Protein AF-0000000083111033 (afdb_homodimer)

pLDDT: mean 95.12, std 5.18, range [66.06, 98.88]

InterPro domains:
  IPR002539 MaoC-like dehydratase domain [PF01575] (17-126)
  IPR029069 HotDog domain superfamily [SSF54637] (6-131)

Sequence (284 aa):
MPLREFNSVKVGDQLPERVYPLTRQDLVNYAGVSGDLNPIHWDDEIAKVVGLDTAIAHGMLTMGIGGGYVTSWVGDPGAVTEYNVRFTAVVPVPNDGKGAELVFSGKVKSVDPESKSVTIALTATTGGKKIFGRAIASAKLAMPLREFNSVKVGDQLPERVYPLTRQDLVNYAGVSGDLNPIHWDDEIAKVVGLDTAIAHGMLTMGIGGGYVTSWVGDPGAVTEYNVRFTAVVPVPNDGKGAELVFSGKVKSVDPESKSVTIALTATTGGKKIFGRAIASAKLA

Secondary structure (DSSP, 8-state):
-PPPPGGG--TTPEEEEEEEEE-HHHHHHHHHHH----GGGT-HHHHHHTT-SS-B--HHHHHHHHHHHHHHHHT-GGGEEEEEEEE-S--B--SSSS-EEEEEEEEEEEEETTTTEEEEEEEEEETTEE-EEEEEEEEE--/-PPPPGGG--TTPEEEEEEEEE-HHHHHHHHHHH----GGGT-HHHHHHTT-SS-B--HHHHHHHHHHHHHHHHT-GGGEEEEEEEE-S--B--SSSS-EEEEEEEEEEEEETTTTEEEEEEEEEETTEE-EEEEEEEEE--

Solvent-accessible surface area (backbone atoms only — not comparable to full-atom values): 14592 Å² total; per-residue (Å²): 103,71,56,35,52,39,90,78,59,55,67,66,41,70,47,77,72,46,78,43,79,39,38,43,65,49,39,52,54,45,22,70,69,49,68,55,71,61,52,41,38,72,31,45,69,57,13,40,75,75,73,34,90,35,12,28,53,55,68,49,56,55,51,30,37,52,51,38,54,52,27,61,68,42,19,35,76,81,27,54,39,33,42,33,39,25,56,68,46,86,46,65,27,45,90,72,89,61,36,29,51,41,38,37,35,36,32,30,69,40,70,37,82,91,75,29,29,40,31,33,40,49,44,38,26,44,93,83,38,62,31,52,36,83,24,38,36,31,28,51,42,82,105,71,58,36,50,39,89,79,59,56,67,67,42,70,47,77,71,46,78,42,80,40,37,44,65,49,36,51,54,47,23,69,70,49,66,56,71,61,51,43,37,72,31,45,69,58,13,39,76,75,74,35,91,36,11,29,55,53,66,48,56,56,50,31,36,52,51,38,55,52,28,63,68,43,20,34,76,82,29,53,39,32,45,31,40,25,56,68,45,86,46,65,26,44,87,73,88,61,36,28,51,40,40,38,36,36,31,29,69,40,71,37,82,89,74,30,31,40,32,32,40,50,45,38,26,44,94,84,39,62,30,51,36,82,24,38,36,31,30,53,44,83

Structure (mmCIF, N/CA/C/O backbone):
data_AF-0000000083111033-model_v1
#
loop_
_entity.id
_entity.type
_entity.pdbx_description
1 polymer '(3R)-hydroxyacyl-ACP dehydratase subunit HadB'
#
loop_
_atom_site.group_PDB
_atom_site.id
_atom_site.type_symbol
_atom_site.label_atom_id
_atom_site.label_alt_id
_atom_site.label_comp_id
_atom_site.label_asym_id
_atom_site.label_entity_id
_atom_site.label_seq_id
_atom_site.pdbx_PDB_ins_code
_atom_site.Cartn_x
_atom_site.Cartn_y
_atom_site.Cartn_z
_atom_site.occupancy
_atom_site.B_iso_or_equiv
_atom_site.auth_seq_id
_atom_site.auth_comp_id
_atom_site.auth_asym_id
_atom_site.auth_atom_id
_atom_site.pdbx_PDB_model_num
ATOM 1 N N . MET A 1 1 ? -5.164 19.562 4.336 1 66.06 1 MET A N 1
ATOM 2 C CA . MET A 1 1 ? -5.68 19.797 5.68 1 66.06 1 MET A CA 1
ATOM 3 C C . MET A 1 1 ? -4.547 19.875 6.695 1 66.06 1 MET A C 1
ATOM 5 O O . MET A 1 1 ? -3.492 19.266 6.508 1 66.06 1 MET A O 1
ATOM 9 N N . PRO A 1 2 ? -4.836 20.641 7.645 1 80.12 2 PRO A N 1
ATOM 10 C CA . PRO A 1 2 ? -3.781 20.734 8.656 1 80.12 2 PRO A CA 1
ATOM 11 C C . PRO A 1 2 ? -3.539 19.391 9.367 1 80.12 2 PRO A C 1
ATOM 13 O O . PRO A 1 2 ? -4.453 18.578 9.477 1 80.12 2 PRO A O 1
ATOM 16 N N . LEU A 1 3 ? -2.264 19.203 9.68 1 89.19 3 LEU A N 1
ATOM 17 C CA . LEU A 1 3 ? -1.892 18.031 10.484 1 89.19 3 LEU A CA 1
ATOM 18 C C . LEU A 1 3 ? -2.703 17.984 11.773 1 89.19 3 LEU A C 1
ATOM 20 O O . LEU A 1 3 ? -2.834 18.984 12.469 1 89.19 3 LEU A O 1
ATOM 24 N N . ARG A 1 4 ? -3.27 16.844 12.0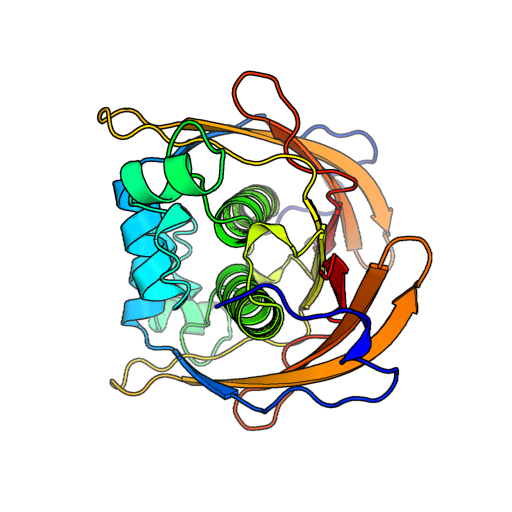7 1 94.62 4 ARG A N 1
ATOM 25 C CA . ARG A 1 4 ? -4.109 16.656 13.25 1 94.62 4 ARG A CA 1
ATOM 26 C C . ARG A 1 4 ? -3.305 16.844 14.531 1 94.62 4 ARG A C 1
ATOM 28 O O . ARG A 1 4 ? -2.172 16.375 14.633 1 94.62 4 ARG A O 1
ATOM 35 N N . GLU A 1 5 ? -3.938 17.531 15.516 1 96.5 5 GLU A N 1
ATOM 36 C CA . GLU A 1 5 ? -3.27 17.812 16.781 1 96.5 5 GLU A CA 1
ATOM 37 C C . GLU A 1 5 ? -3.262 16.578 17.688 1 96.5 5 GLU A C 1
ATOM 39 O O . GLU A 1 5 ? -4.293 15.938 17.875 1 96.5 5 GLU A O 1
ATOM 44 N N . PHE A 1 6 ? -2.086 16.328 18.203 1 97.56 6 PHE A N 1
ATOM 45 C CA . PHE A 1 6 ? -1.929 15.164 19.078 1 97.56 6 PHE A CA 1
ATOM 46 C C . PHE A 1 6 ? -2.926 15.219 20.234 1 97.56 6 PHE A C 1
ATOM 48 O O . PHE A 1 6 ? -3.578 14.219 20.531 1 97.56 6 PHE A O 1
ATOM 55 N N . ASN A 1 7 ? -3.117 16.359 20.75 1 97.56 7 ASN A N 1
ATOM 56 C CA . ASN A 1 7 ? -3.945 16.516 21.938 1 97.56 7 ASN A CA 1
ATOM 57 C C . ASN A 1 7 ? -5.426 16.344 21.609 1 97.56 7 ASN A C 1
ATOM 59 O O . ASN A 1 7 ? -6.254 16.219 22.516 1 97.56 7 ASN A O 1
ATOM 63 N N . SER A 1 8 ? -5.773 16.281 20.406 1 97.69 8 SER A N 1
ATOM 64 C CA . SER A 1 8 ? -7.168 16.141 20 1 97.69 8 SER A CA 1
ATOM 65 C C . SER A 1 8 ? -7.535 14.664 19.828 1 97.69 8 SER A C 1
ATOM 67 O O . SER A 1 8 ? -8.68 14.344 19.516 1 97.69 8 SER A O 1
ATOM 69 N N . VAL A 1 9 ? -6.613 13.75 19.984 1 98.19 9 VAL A N 1
ATOM 70 C CA . VAL A 1 9 ? -6.801 12.328 19.719 1 98.19 9 VAL A CA 1
ATOM 71 C C . VAL A 1 9 ? -6.613 11.531 21 1 98.19 9 VAL A C 1
ATOM 73 O O . VAL A 1 9 ? -5.688 11.797 21.766 1 98.19 9 VAL A O 1
ATOM 76 N N . LYS A 1 10 ? -7.426 10.562 21.25 1 98.31 10 LYS A N 1
ATOM 77 C CA . LYS A 1 10 ? -7.301 9.672 22.406 1 98.31 10 LYS A CA 1
ATOM 78 C C . LYS A 1 10 ? -7.594 8.227 22.016 1 98.31 10 LYS A C 1
ATOM 80 O O . LYS A 1 10 ? -8.305 7.973 21.031 1 98.31 10 LYS A O 1
ATOM 85 N N . VAL A 1 11 ? -7.062 7.328 22.766 1 98.69 11 VAL A N 1
ATOM 86 C CA . VAL A 1 11 ? -7.289 5.902 22.562 1 98.69 11 VAL A CA 1
ATOM 87 C C . VAL A 1 11 ? -8.789 5.613 22.531 1 98.69 11 VAL A C 1
ATOM 89 O O . VAL A 1 11 ? -9.539 6.113 23.375 1 98.69 11 VAL A O 1
ATOM 92 N N . GLY A 1 12 ? -9.219 4.898 21.531 1 98.75 12 GLY A N 1
ATOM 93 C CA . GLY A 1 12 ? -10.625 4.539 21.438 1 98.75 12 GLY A CA 1
ATOM 94 C C . GLY A 1 12 ? -11.398 5.422 20.469 1 98.75 12 GLY A C 1
ATOM 95 O O . GLY A 1 12 ? -12.516 5.082 20.062 1 98.75 12 GLY A O 1
ATOM 96 N N . ASP A 1 13 ? -10.883 6.559 20.078 1 98.69 13 ASP A N 1
ATOM 97 C CA . ASP A 1 13 ? -11.531 7.422 19.094 1 98.69 13 ASP A CA 1
ATOM 98 C C . ASP A 1 13 ? -11.805 6.66 17.797 1 98.69 13 ASP A C 1
ATOM 100 O O . ASP A 1 13 ? -10.969 5.879 17.344 1 98.69 13 ASP A O 1
ATOM 104 N N . GLN A 1 14 ? -12.992 6.953 17.234 1 98.62 14 GLN A N 1
ATOM 105 C CA . GLN A 1 14 ? -13.359 6.352 15.961 1 98.62 14 GLN A CA 1
ATOM 106 C C . GLN A 1 14 ? -13.094 7.309 14.797 1 98.62 14 GLN A C 1
ATOM 108 O O . GLN A 1 14 ? -13.344 8.508 14.906 1 98.62 14 GLN A O 1
ATOM 113 N N . LEU A 1 15 ? -12.547 6.762 13.797 1 98.25 15 LEU A N 1
ATOM 114 C CA . LEU A 1 15 ? -12.492 7.508 12.547 1 98.25 15 LEU A CA 1
ATOM 115 C C . LEU A 1 15 ? -13.805 7.383 11.781 1 98.25 15 LEU A C 1
ATOM 117 O O . LEU A 1 15 ? -14.43 6.32 11.781 1 98.25 15 LEU A O 1
ATOM 121 N N . PRO A 1 16 ? -14.18 8.422 11.086 1 97.88 16 PRO A N 1
ATOM 122 C CA . PRO A 1 16 ? -15.438 8.344 10.344 1 97.88 16 PRO A CA 1
ATOM 123 C C . PRO A 1 16 ? -15.383 7.332 9.203 1 97.88 16 PRO A C 1
ATOM 125 O O . PRO A 1 16 ? -14.367 7.227 8.508 1 97.88 16 PRO A O 1
ATOM 128 N N . GLU A 1 17 ? -16.469 6.598 9.117 1 98.31 17 GLU A N 1
ATOM 129 C CA . GLU A 1 17 ? -16.594 5.656 8.008 1 98.31 17 GLU A CA 1
ATOM 130 C C . GLU A 1 17 ? -16.609 6.383 6.668 1 98.31 17 GLU A C 1
ATOM 132 O O . GLU A 1 17 ? -17.25 7.43 6.539 1 98.31 17 GLU A O 1
ATOM 137 N N . ARG A 1 18 ? -15.969 5.84 5.688 1 97.5 18 ARG A N 1
ATOM 138 C CA . ARG A 1 18 ? -15.984 6.363 4.328 1 97.5 18 ARG A CA 1
ATOM 139 C C . ARG A 1 18 ? -16.172 5.242 3.311 1 97.5 18 ARG A C 1
ATOM 141 O O . ARG A 1 18 ? -15.672 4.137 3.494 1 97.5 18 ARG A O 1
ATOM 148 N N . VAL A 1 19 ? -16.875 5.59 2.236 1 97.75 19 VAL A N 1
ATOM 149 C CA . VAL A 1 19 ? -17.141 4.648 1.153 1 97.75 19 VAL A CA 1
ATOM 150 C C . VAL A 1 19 ? -16.406 5.094 -0.11 1 97.75 19 VAL A C 1
ATOM 152 O O . VAL A 1 19 ? -16.484 6.262 -0.499 1 97.75 19 VAL A O 1
ATOM 155 N N . TYR A 1 20 ? -15.711 4.152 -0.696 1 96.19 20 TYR A N 1
ATOM 156 C CA . TYR A 1 20 ? -14.961 4.41 -1.918 1 96.19 20 TYR A CA 1
ATOM 157 C C . TYR A 1 20 ? -15.445 3.516 -3.053 1 96.19 20 TYR A C 1
ATOM 159 O O . TYR A 1 20 ? -15.312 2.291 -2.982 1 96.19 20 TYR A O 1
ATOM 167 N N . PRO A 1 21 ? -15.961 4.141 -4.078 1 96.75 21 PRO A N 1
ATOM 168 C CA . PRO A 1 21 ? -16.281 3.324 -5.254 1 96.75 21 PRO A CA 1
ATOM 169 C C . PRO A 1 21 ? -15.023 2.84 -5.988 1 96.75 21 PRO A C 1
ATOM 171 O O . PRO A 1 21 ? -14.016 3.551 -6.031 1 96.75 21 PRO A O 1
ATOM 174 N N . LEU A 1 22 ? -15.086 1.631 -6.477 1 96.44 22 LEU A N 1
ATOM 175 C CA . LEU A 1 22 ? -14.016 1.017 -7.254 1 96.44 22 LEU A CA 1
ATOM 176 C C . LEU A 1 22 ? -14.562 0.382 -8.523 1 96.44 22 LEU A C 1
ATOM 178 O O . LEU A 1 22 ? -15.258 -0.632 -8.469 1 96.44 22 LEU A O 1
ATOM 182 N N . THR A 1 23 ? -14.18 0.961 -9.656 1 96.5 23 THR A N 1
ATOM 183 C CA . THR A 1 23 ? -14.695 0.483 -10.938 1 96.5 23 THR A CA 1
ATOM 184 C C . THR A 1 23 ? -13.625 -0.298 -11.695 1 96.5 23 THR A C 1
ATOM 186 O O . THR A 1 23 ? -12.453 -0.272 -11.32 1 96.5 23 THR A O 1
ATOM 189 N N . ARG A 1 24 ? -14.117 -0.935 -12.805 1 97.06 24 ARG A N 1
ATOM 190 C CA . ARG A 1 24 ? -13.172 -1.619 -13.68 1 97.06 24 ARG A CA 1
ATOM 191 C C . ARG A 1 24 ? -12.18 -0.636 -14.281 1 97.06 24 ARG A C 1
ATOM 193 O O . ARG A 1 24 ? -11 -0.963 -14.453 1 97.06 24 ARG A O 1
ATOM 200 N N . GLN A 1 25 ? -12.633 0.564 -14.539 1 94.81 25 GLN A N 1
ATOM 201 C CA . GLN A 1 25 ? -11.742 1.592 -15.07 1 94.81 25 GLN A CA 1
ATOM 202 C C . GLN A 1 25 ? -10.633 1.923 -14.078 1 94.81 25 GLN A C 1
ATOM 204 O O . GLN A 1 25 ? -9.484 2.139 -14.469 1 94.81 25 GLN A O 1
ATOM 209 N N . ASP A 1 26 ? -10.953 1.942 -12.812 1 93.75 26 ASP A N 1
ATOM 210 C CA . ASP A 1 26 ? -9.953 2.195 -11.781 1 93.75 26 ASP A CA 1
ATOM 211 C C . ASP A 1 26 ? -8.867 1.115 -11.797 1 93.75 26 ASP A C 1
ATOM 213 O O . ASP A 1 26 ? -7.684 1.414 -11.633 1 93.75 26 ASP A O 1
ATOM 217 N N . LEU A 1 27 ? -9.32 -0.13 -11.977 1 94.94 27 LEU A N 1
ATOM 218 C CA . LEU A 1 27 ? -8.367 -1.236 -12.008 1 94.94 27 LEU A CA 1
ATOM 219 C C . LEU A 1 27 ? -7.441 -1.124 -13.211 1 94.94 27 LEU A C 1
ATOM 221 O O . LEU A 1 27 ? -6.227 -1.316 -13.086 1 94.94 27 LEU A O 1
ATOM 225 N N . VAL A 1 28 ? -7.969 -0.751 -14.336 1 93.81 28 VAL A N 1
ATOM 226 C CA . VAL A 1 28 ? -7.18 -0.604 -15.555 1 93.81 28 VAL A CA 1
ATOM 227 C C . VAL A 1 28 ? -6.184 0.541 -15.391 1 93.81 28 VAL A C 1
ATOM 229 O O . VAL A 1 28 ? -5.008 0.406 -15.742 1 93.81 28 VAL A O 1
ATOM 232 N N . ASN A 1 29 ? -6.652 1.665 -14.805 1 92.5 29 ASN A N 1
ATOM 233 C CA . ASN A 1 29 ? -5.766 2.795 -14.562 1 92.5 29 ASN A CA 1
ATOM 234 C C . ASN A 1 29 ? -4.629 2.42 -13.609 1 92.5 29 ASN A C 1
ATOM 236 O O . ASN A 1 29 ? -3.475 2.777 -13.844 1 92.5 29 ASN A O 1
ATOM 240 N N . TYR A 1 30 ? -4.973 1.648 -12.555 1 92.25 30 TYR A N 1
ATOM 241 C CA . TYR A 1 30 ? -3.953 1.267 -11.578 1 92.25 30 TYR A CA 1
ATOM 242 C C . TYR A 1 30 ? -2.936 0.317 -12.203 1 92.25 30 TYR A C 1
ATOM 244 O O . TYR A 1 30 ? -1.742 0.393 -11.906 1 92.25 30 TYR A O 1
ATOM 252 N N . ALA A 1 31 ? -3.426 -0.562 -13.016 1 90.06 31 ALA A N 1
ATOM 253 C CA . ALA A 1 31 ? -2.52 -1.476 -13.711 1 90.06 31 ALA A CA 1
ATOM 254 C C . ALA A 1 31 ? -1.457 -0.708 -14.492 1 90.06 31 ALA A C 1
ATOM 256 O O . ALA A 1 31 ? -0.275 -1.058 -14.453 1 90.06 31 ALA A O 1
ATOM 257 N N . GLY A 1 32 ? -1.867 0.334 -15.141 1 86 32 GLY A N 1
ATOM 258 C CA . GLY A 1 32 ? -0.945 1.144 -15.922 1 86 32 GLY A CA 1
ATOM 259 C C . GLY A 1 32 ? 0.092 1.854 -15.07 1 86 32 GLY A C 1
ATOM 260 O O . GLY A 1 32 ? 1.249 1.984 -15.477 1 86 32 GLY A O 1
ATOM 261 N N . VAL A 1 33 ? -0.328 2.242 -13.852 1 86.44 33 VAL A N 1
ATOM 262 C CA . VAL A 1 33 ? 0.542 3.057 -13.016 1 86.44 33 VAL A CA 1
ATOM 263 C C . VAL A 1 33 ? 1.443 2.154 -12.172 1 86.44 33 VAL A C 1
ATOM 265 O O . VAL A 1 33 ? 2.602 2.488 -11.914 1 86.44 33 VAL A O 1
ATOM 268 N N . SER A 1 34 ? 0.976 0.994 -11.844 1 84.31 34 SER A N 1
ATOM 269 C CA . SER A 1 34 ? 1.716 0.108 -10.953 1 84.31 34 SER A CA 1
ATOM 270 C C . SER A 1 34 ? 2.596 -0.86 -11.734 1 84.31 34 SER A C 1
ATOM 272 O O . SER A 1 34 ? 3.521 -1.455 -11.18 1 84.31 34 SER A O 1
ATOM 274 N N . GLY A 1 35 ? 2.203 -1.206 -13 1 83 35 GLY A N 1
ATOM 275 C CA . GLY A 1 35 ? 2.881 -2.221 -13.789 1 83 35 GLY A CA 1
ATOM 276 C C . GLY A 1 35 ? 2.355 -3.621 -13.539 1 83 35 GLY A C 1
ATOM 277 O O . GLY A 1 35 ? 2.842 -4.586 -14.133 1 83 35 GLY A O 1
ATOM 278 N 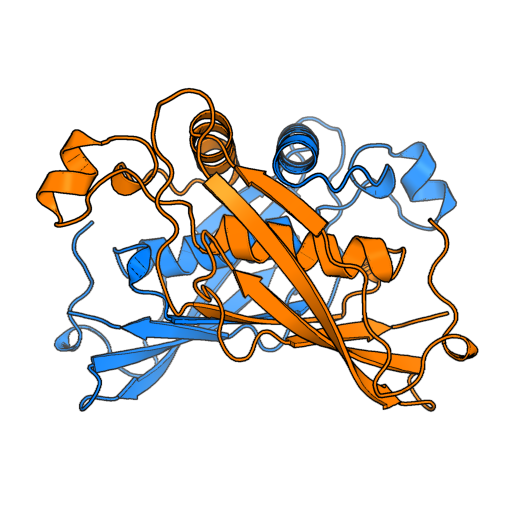N . ASP A 1 36 ? 1.424 -3.799 -12.609 1 86.62 36 ASP A N 1
ATOM 279 C CA . ASP A 1 36 ? 0.757 -5.082 -12.414 1 86.62 36 ASP A CA 1
ATOM 280 C C . ASP A 1 36 ? -0.32 -5.309 -13.477 1 86.62 36 ASP A C 1
ATOM 282 O O . ASP A 1 36 ? -1.479 -4.938 -13.273 1 86.62 36 ASP A O 1
ATOM 286 N N . LEU A 1 37 ? 0.027 -5.992 -14.531 1 88 37 LEU A N 1
ATOM 287 C CA . LEU A 1 37 ? -0.843 -6.129 -15.688 1 88 37 LEU A CA 1
ATOM 288 C C . LEU A 1 37 ? -1.5 -7.504 -15.719 1 88 37 LEU A C 1
ATOM 290 O O . LEU A 1 37 ? -1.886 -7.992 -16.781 1 88 37 LEU A O 1
ATOM 294 N N . ASN A 1 38 ? -1.596 -8.227 -14.617 1 90.44 38 ASN A N 1
ATOM 295 C CA . ASN A 1 38 ? -2.264 -9.523 -14.547 1 90.44 38 ASN A CA 1
ATOM 296 C C . ASN A 1 38 ? -3.709 -9.438 -15.031 1 90.44 38 ASN A C 1
ATOM 298 O O . ASN A 1 38 ? -4.496 -8.641 -14.516 1 90.44 38 ASN A O 1
ATOM 302 N N . PRO A 1 39 ? -4.082 -10.203 -15.992 1 93.69 39 PRO A N 1
ATOM 303 C CA . PRO A 1 39 ? -5.41 -10.078 -16.594 1 93.69 39 PRO A CA 1
ATOM 304 C C . PRO A 1 39 ? -6.535 -10.391 -15.617 1 93.69 39 PRO A C 1
ATOM 306 O O . PRO A 1 39 ? -7.695 -10.055 -15.875 1 93.69 39 PRO A O 1
ATOM 309 N N . ILE A 1 40 ? -6.273 -11.008 -14.5 1 92.56 40 ILE A N 1
ATOM 310 C CA . ILE A 1 40 ? -7.324 -11.297 -13.531 1 92.56 40 ILE A CA 1
ATOM 311 C C . ILE A 1 40 ? -7.902 -9.984 -12.992 1 92.56 40 ILE A C 1
ATOM 313 O O . ILE A 1 40 ? -8.953 -9.984 -12.352 1 92.56 40 ILE A O 1
ATOM 317 N N . HIS A 1 41 ? -7.234 -8.852 -13.203 1 95.06 41 HIS A N 1
ATOM 318 C CA . HIS A 1 41 ? -7.688 -7.562 -12.695 1 95.06 41 HIS A CA 1
ATOM 319 C C . HIS A 1 41 ? -8.539 -6.832 -13.727 1 95.06 41 HIS A C 1
ATOM 321 O O . HIS A 1 41 ? -9.109 -5.777 -13.43 1 95.06 41 HIS A O 1
ATOM 327 N N . TRP A 1 42 ? -8.781 -7.359 -14.953 1 95.06 42 TRP A N 1
ATOM 328 C CA . TRP A 1 42 ? -9.586 -6.586 -15.883 1 95.06 42 TRP A CA 1
ATOM 329 C C . TRP A 1 42 ? -10.305 -7.5 -16.875 1 95.06 42 TRP A C 1
ATOM 331 O O . TRP A 1 42 ? -11.195 -7.062 -17.594 1 95.06 42 TRP A O 1
ATOM 341 N N . ASP A 1 43 ? -9.922 -8.758 -16.969 1 96.5 43 ASP A N 1
ATOM 342 C CA . ASP A 1 43 ? -10.5 -9.703 -17.906 1 96.5 43 ASP A CA 1
ATOM 343 C C . ASP A 1 43 ? -11.328 -10.766 -17.188 1 96.5 43 ASP A C 1
ATOM 345 O O . ASP A 1 43 ? -10.781 -11.703 -16.609 1 96.5 43 ASP A O 1
ATOM 349 N N . ASP A 1 44 ? -12.641 -10.68 -17.391 1 97.5 44 ASP A N 1
ATOM 350 C CA . ASP A 1 44 ? -13.539 -11.586 -16.688 1 97.5 44 ASP A CA 1
ATOM 351 C C . ASP A 1 44 ? -13.352 -13.023 -17.156 1 97.5 44 ASP A C 1
ATOM 353 O O . ASP A 1 44 ? -13.484 -13.961 -16.359 1 97.5 44 ASP A O 1
ATOM 357 N N . GLU A 1 45 ? -13.031 -13.211 -18.359 1 97.19 45 GLU A N 1
ATOM 358 C CA . GLU A 1 45 ? -12.859 -14.562 -18.875 1 97.19 45 GLU A CA 1
ATOM 359 C C . GLU A 1 45 ? -11.633 -15.234 -18.266 1 97.19 45 GLU A C 1
ATOM 361 O O . GLU A 1 45 ? -11.688 -16.406 -17.875 1 97.19 45 GLU A O 1
ATOM 366 N N . ILE A 1 46 ? -10.633 -14.484 -18.172 1 94.69 46 ILE A N 1
ATOM 367 C CA . ILE A 1 46 ? -9.414 -15.023 -17.562 1 94.69 46 ILE A CA 1
ATOM 368 C C . ILE A 1 46 ? -9.641 -15.25 -16.078 1 94.69 46 ILE A C 1
ATOM 370 O O . ILE A 1 46 ? -9.195 -16.25 -15.516 1 94.69 46 ILE A O 1
ATOM 374 N N . ALA A 1 47 ? -10.32 -14.344 -15.391 1 94.81 47 ALA A N 1
ATOM 375 C CA . ALA A 1 47 ? -10.641 -14.516 -13.977 1 94.81 47 ALA A CA 1
ATOM 376 C C . ALA A 1 47 ? -11.406 -15.812 -13.742 1 94.81 47 ALA A C 1
ATOM 378 O O . ALA A 1 47 ? -11.086 -16.578 -12.828 1 94.81 47 ALA A O 1
ATOM 379 N N . LYS A 1 48 ? -12.297 -16.141 -14.602 1 95.69 48 LYS A N 1
ATOM 380 C CA . LYS A 1 48 ? -13.109 -17.344 -14.477 1 95.69 48 LYS A CA 1
ATOM 381 C C . LYS A 1 48 ? -12.266 -18.594 -14.633 1 95.69 48 LYS A C 1
ATOM 383 O O . LYS A 1 48 ? -12.5 -19.594 -13.961 1 95.69 48 LYS A O 1
ATOM 388 N N . VAL A 1 49 ? -11.352 -18.516 -15.5 1 93.62 49 VAL A N 1
ATOM 389 C CA . VAL A 1 49 ? -10.484 -19.656 -15.773 1 93.62 49 VAL A CA 1
ATOM 390 C C . VAL A 1 49 ? -9.742 -20.062 -14.5 1 93.62 49 VAL A C 1
ATOM 392 O O . VAL A 1 49 ? -9.492 -21.234 -14.266 1 93.62 49 VAL A O 1
ATOM 395 N N . VAL A 1 50 ? -9.492 -19.047 -13.625 1 88.88 50 VAL A N 1
ATOM 396 C CA . VAL A 1 50 ? -8.719 -19.359 -12.43 1 88.88 50 VAL A CA 1
ATOM 397 C C . VAL A 1 50 ? -9.641 -19.469 -11.219 1 88.88 50 VAL A C 1
ATOM 399 O O . VAL A 1 50 ? -9.195 -19.375 -10.078 1 88.88 50 VAL A O 1
ATOM 402 N N . GLY A 1 51 ? -10.93 -19.531 -11.461 1 92.94 51 GLY A N 1
ATOM 403 C CA . GLY A 1 51 ? -11.859 -19.891 -10.398 1 92.94 51 GLY A CA 1
ATOM 404 C C . GLY A 1 51 ? -12.5 -18.688 -9.734 1 92.94 51 GLY A C 1
ATOM 405 O O . GLY A 1 51 ? -13.117 -18.812 -8.672 1 92.94 51 GLY A O 1
ATO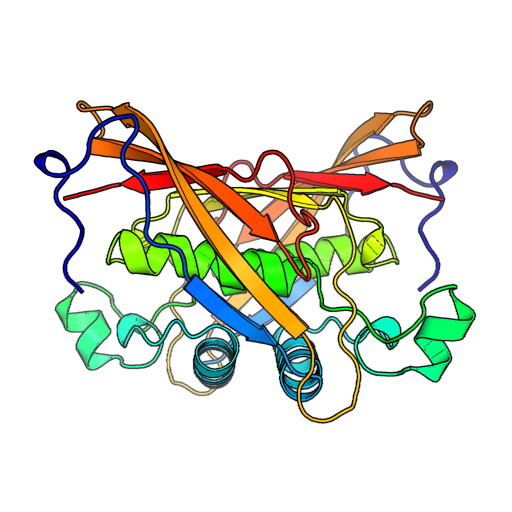M 406 N N . LEU A 1 52 ? -12.359 -17.547 -10.344 1 93.88 52 LEU A N 1
ATOM 407 C CA . LEU A 1 52 ? -13 -16.344 -9.836 1 93.88 52 LEU A CA 1
ATOM 408 C C . LEU A 1 52 ? -14.273 -16.031 -10.617 1 93.88 52 LEU A C 1
ATOM 410 O O . LEU A 1 52 ? -14.391 -16.406 -11.789 1 93.88 52 LEU A O 1
ATOM 414 N N . ASP A 1 53 ? -15.164 -15.391 -9.977 1 95.5 53 ASP A N 1
ATOM 415 C CA . ASP A 1 53 ? -16.438 -15.086 -10.625 1 95.5 53 ASP A CA 1
ATOM 416 C C . ASP A 1 53 ? -16.281 -13.914 -11.594 1 95.5 53 ASP A C 1
ATOM 418 O O . ASP A 1 53 ? -16.984 -13.852 -12.609 1 95.5 53 ASP A O 1
ATOM 422 N N . THR A 1 54 ? -15.523 -12.93 -11.266 1 97.5 54 THR A N 1
ATOM 423 C CA . THR A 1 54 ? -15.219 -11.742 -12.062 1 97.5 54 THR A CA 1
ATOM 424 C C . THR A 1 54 ? -13.82 -11.219 -11.742 1 97.5 54 THR A C 1
ATOM 426 O O . THR A 1 54 ? -13.141 -11.75 -10.859 1 97.5 54 THR A O 1
ATOM 429 N N . ALA A 1 55 ? -13.367 -10.297 -12.484 1 97.06 55 ALA A N 1
ATOM 430 C CA . ALA A 1 55 ? -12.094 -9.648 -12.188 1 97.06 55 ALA A CA 1
ATOM 431 C C . ALA A 1 55 ? -12.078 -9.094 -10.766 1 97.06 55 ALA A C 1
ATOM 433 O O . ALA A 1 55 ? -13.109 -8.656 -10.25 1 97.06 55 ALA A O 1
ATOM 434 N N . ILE A 1 56 ? -10.867 -9.109 -10.172 1 96.38 56 ILE A N 1
ATOM 435 C CA . ILE A 1 56 ? -10.75 -8.68 -8.781 1 96.38 56 ILE A CA 1
ATOM 436 C C . ILE A 1 56 ? -9.797 -7.492 -8.695 1 96.38 56 ILE A C 1
ATOM 438 O O . ILE A 1 56 ? -8.914 -7.328 -9.547 1 96.38 56 ILE A O 1
ATOM 442 N N . ALA A 1 57 ? -9.992 -6.691 -7.723 1 95.81 57 ALA A N 1
ATOM 443 C CA . ALA A 1 57 ? -9.117 -5.547 -7.48 1 95.81 57 ALA A CA 1
ATOM 444 C C . ALA A 1 57 ? -7.711 -5.996 -7.094 1 95.81 57 ALA A C 1
ATOM 446 O O . ALA A 1 57 ? -7.535 -7.066 -6.508 1 95.81 57 ALA A O 1
ATOM 447 N N . HIS A 1 58 ? -6.766 -5.121 -7.438 1 93.81 58 HIS A N 1
ATOM 448 C CA . HIS A 1 58 ? -5.422 -5.316 -6.902 1 93.81 58 HIS A CA 1
ATOM 449 C C . HIS A 1 58 ? -5.402 -5.152 -5.387 1 93.81 58 HIS A C 1
ATOM 451 O O . HIS A 1 58 ? -5.867 -4.137 -4.863 1 93.81 58 HIS A O 1
ATOM 457 N N . GLY A 1 59 ? -4.824 -6.145 -4.684 1 94.06 59 GLY A N 1
ATOM 458 C CA . GLY A 1 59 ? -4.668 -5.996 -3.246 1 94.06 59 GLY A CA 1
ATOM 459 C C . GLY A 1 59 ? -3.926 -4.73 -2.855 1 94.06 59 GLY A C 1
ATOM 460 O O . GLY A 1 59 ? -4.312 -4.043 -1.908 1 94.06 59 GLY A O 1
ATOM 461 N N . MET A 1 60 ? -2.922 -4.422 -3.607 1 93.25 60 MET A N 1
ATOM 462 C CA . MET A 1 60 ? -2.1 -3.252 -3.316 1 93.25 60 MET A CA 1
ATOM 463 C C . MET A 1 60 ? -2.877 -1.965 -3.566 1 93.25 60 MET A C 1
ATOM 465 O O . MET A 1 60 ? -2.666 -0.964 -2.877 1 93.25 60 MET A O 1
ATOM 469 N N . LEU A 1 61 ? -3.785 -1.961 -4.586 1 93 61 LEU A N 1
ATOM 470 C CA . LEU A 1 61 ? -4.652 -0.807 -4.797 1 93 61 LEU A CA 1
ATOM 471 C C . LEU A 1 61 ? -5.562 -0.583 -3.594 1 93 61 LEU A C 1
ATOM 473 O O . LEU A 1 61 ? -5.652 0.532 -3.074 1 93 61 LEU A O 1
ATOM 477 N N . THR A 1 62 ? -6.211 -1.631 -3.113 1 95.69 62 THR A N 1
ATOM 478 C CA . THR A 1 62 ? -7.094 -1.485 -1.962 1 95.69 62 THR A CA 1
ATOM 479 C C . THR A 1 62 ? -6.309 -1.056 -0.727 1 95.69 62 THR A C 1
ATOM 481 O O . THR A 1 62 ? -6.777 -0.231 0.059 1 95.69 62 THR A O 1
ATOM 484 N N . MET A 1 63 ? -5.121 -1.663 -0.577 1 95.69 63 MET A N 1
ATOM 485 C CA . MET A 1 63 ? -4.23 -1.242 0.504 1 95.69 63 MET A CA 1
ATOM 486 C C . MET A 1 63 ? -3.918 0.246 0.4 1 95.69 63 MET A C 1
ATOM 488 O O . MET A 1 63 ? -3.967 0.967 1.399 1 95.69 63 MET A O 1
ATOM 492 N N . GLY A 1 64 ? -3.605 0.677 -0.773 1 93.94 64 GLY A N 1
ATOM 493 C CA . GLY A 1 64 ? -3.311 2.084 -0.99 1 93.94 64 GLY A CA 1
ATOM 494 C C . GLY A 1 64 ? -4.477 2.996 -0.66 1 93.94 64 GLY A C 1
ATOM 495 O O . GLY A 1 64 ? -4.293 4.047 -0.039 1 93.94 64 GLY A O 1
ATOM 496 N N . ILE A 1 65 ? -5.652 2.639 -1.062 1 94.62 65 ILE A N 1
ATOM 497 C CA . ILE A 1 65 ? -6.852 3.412 -0.761 1 94.62 65 ILE A CA 1
ATOM 498 C C . ILE A 1 65 ? -7.043 3.5 0.751 1 94.62 65 ILE A C 1
ATOM 500 O O . ILE A 1 65 ? -7.336 4.57 1.285 1 94.62 65 ILE A O 1
ATOM 504 N N . GLY A 1 66 ? -6.832 2.402 1.442 1 96.62 66 GLY A N 1
ATOM 505 C CA . GLY A 1 66 ? -6.898 2.418 2.895 1 96.62 66 GLY A CA 1
ATOM 506 C C . GLY A 1 66 ? -5.879 3.346 3.529 1 96.62 66 GLY A C 1
ATOM 507 O O . GLY A 1 66 ? -6.191 4.059 4.484 1 96.62 66 GLY A O 1
ATOM 508 N N . GLY A 1 67 ? -4.648 3.268 3.035 1 95.44 67 GLY A N 1
ATOM 509 C CA . GLY A 1 67 ? -3.645 4.219 3.484 1 95.44 67 GLY A CA 1
ATOM 510 C C . GLY A 1 67 ? -4.051 5.664 3.27 1 95.44 67 GLY A C 1
ATOM 511 O O . GLY A 1 67 ? -3.801 6.516 4.125 1 95.44 67 GLY A O 1
ATOM 512 N N . GLY A 1 68 ? -4.68 5.934 2.107 1 92.56 68 GLY A N 1
ATOM 513 C CA . GLY A 1 68 ? -5.207 7.262 1.832 1 92.56 68 GLY A CA 1
ATOM 514 C C . GLY A 1 68 ? -6.273 7.695 2.818 1 92.56 68 GLY A C 1
ATOM 515 O O . GLY A 1 68 ? -6.305 8.852 3.236 1 92.56 68 GLY A O 1
ATOM 516 N N . TYR A 1 69 ? -7.102 6.797 3.18 1 94.69 69 TYR A N 1
ATOM 517 C CA . TYR A 1 69 ? -8.125 7.039 4.191 1 94.69 69 TYR A CA 1
ATOM 518 C C . TYR A 1 69 ? -7.492 7.5 5.5 1 94.69 69 TYR A C 1
ATOM 520 O O . TYR A 1 69 ? -7.926 8.492 6.086 1 94.69 69 TYR A O 1
ATOM 528 N N . VAL A 1 70 ? -6.438 6.836 5.953 1 95.69 70 VAL A N 1
ATOM 529 C CA . VAL A 1 70 ? -5.742 7.207 7.18 1 95.69 70 VAL A CA 1
ATOM 530 C C . VAL A 1 70 ? -5.074 8.57 7.008 1 95.69 70 VAL A C 1
ATOM 532 O O . VAL A 1 70 ? -5.176 9.43 7.887 1 95.69 70 VAL A O 1
ATOM 535 N N . THR A 1 71 ? -4.461 8.766 5.867 1 92.62 71 THR A N 1
ATOM 536 C CA . THR A 1 71 ? -3.756 10.008 5.574 1 92.62 71 THR A CA 1
ATOM 537 C C . THR A 1 71 ? -4.715 11.195 5.602 1 92.62 71 THR A C 1
ATOM 539 O O . THR A 1 71 ? -4.383 12.258 6.129 1 92.62 71 THR A O 1
ATOM 542 N N . SER A 1 72 ? -5.855 10.977 5.051 1 89.94 72 SER A N 1
ATOM 543 C CA . SER A 1 72 ? -6.859 12.039 5.039 1 89.94 72 SER A CA 1
ATOM 544 C C . SER A 1 72 ? -7.27 12.43 6.453 1 89.94 72 SER A C 1
ATOM 546 O O . SER A 1 72 ? -7.477 13.609 6.738 1 89.94 72 SER A O 1
ATOM 548 N N . TRP A 1 73 ? -7.363 11.508 7.277 1 94.25 73 TRP A N 1
ATOM 549 C CA . TRP A 1 73 ? -7.754 11.781 8.656 1 94.25 73 TRP A CA 1
ATOM 550 C C . TRP A 1 73 ? -6.629 12.477 9.414 1 94.25 73 TRP A C 1
ATOM 552 O O . TRP A 1 73 ? -6.875 13.391 10.203 1 94.25 73 TRP A O 1
ATOM 562 N N . VAL A 1 74 ? -5.426 12.055 9.156 1 94.38 74 VAL A N 1
ATOM 563 C CA . VAL A 1 74 ? -4.258 12.609 9.828 1 94.38 74 VAL A CA 1
ATOM 564 C C . VAL A 1 74 ? -4 14.031 9.328 1 94.38 74 VAL A C 1
ATOM 566 O O . VAL A 1 74 ? -3.572 14.898 10.094 1 94.38 74 VAL A O 1
ATOM 569 N N . GLY A 1 75 ? -4.191 14.266 8.07 1 87.06 75 GLY A N 1
ATOM 570 C CA . GLY A 1 75 ? -4.129 15.609 7.523 1 87.06 75 GLY A CA 1
ATOM 571 C C . GLY A 1 75 ? -2.844 15.891 6.766 1 87.06 75 GLY A C 1
ATOM 572 O O . GLY A 1 75 ? -2.637 17 6.27 1 87.06 75 GLY A O 1
ATOM 573 N N . ASP A 1 76 ? -1.817 14.992 6.805 1 78.62 76 ASP A N 1
ATOM 574 C CA . ASP A 1 76 ? -0.555 15.164 6.09 1 78.62 76 ASP A CA 1
ATOM 575 C C . ASP A 1 76 ? -0.059 13.828 5.531 1 78.62 76 ASP A C 1
ATOM 577 O O . ASP A 1 76 ? 0.136 12.867 6.281 1 78.62 76 ASP A O 1
ATOM 581 N N . PRO A 1 77 ? 0.187 13.781 4.27 1 69.38 77 PRO A N 1
ATOM 582 C CA . PRO A 1 77 ? 0.61 12.508 3.684 1 69.38 77 PRO A CA 1
ATOM 583 C C . PRO A 1 77 ? 1.95 12.016 4.23 1 69.38 77 PRO A C 1
ATOM 585 O O . PRO A 1 77 ? 2.205 10.812 4.266 1 69.38 77 PRO A O 1
ATOM 588 N N . GLY A 1 78 ? 2.754 12.953 4.684 1 78.12 78 GLY A N 1
ATOM 589 C CA . GLY A 1 78 ? 4.047 12.539 5.211 1 78.12 78 GLY A CA 1
ATOM 590 C C . GLY A 1 78 ? 3.986 12.117 6.668 1 78.12 78 GLY A C 1
ATOM 591 O O . GLY A 1 78 ? 4.996 11.703 7.242 1 78.12 78 GLY A O 1
ATOM 592 N N . ALA A 1 79 ? 2.789 12.148 7.141 1 90.75 79 ALA A N 1
ATOM 593 C CA . ALA A 1 79 ? 2.684 11.922 8.578 1 90.75 79 ALA A CA 1
ATOM 594 C C . ALA A 1 79 ? 2.58 10.43 8.898 1 90.75 79 ALA A C 1
ATOM 596 O O . ALA A 1 79 ? 2.871 10.008 10.016 1 90.75 79 ALA A O 1
ATOM 597 N N . VAL A 1 80 ? 2.1 9.578 7.93 1 95.5 80 VAL A N 1
ATOM 598 C CA . VAL A 1 80 ? 2.033 8.141 8.156 1 95.5 80 VAL A CA 1
ATOM 599 C C . VAL A 1 80 ? 3.436 7.539 8.094 1 95.5 80 VAL A C 1
ATOM 601 O O . VAL A 1 80 ? 4.148 7.703 7.105 1 95.5 80 VAL A O 1
ATOM 604 N N . THR A 1 81 ? 3.807 6.781 9.172 1 96.94 81 THR A N 1
ATOM 605 C CA . THR A 1 81 ? 5.188 6.332 9.297 1 96.94 81 THR A CA 1
ATOM 606 C C . THR A 1 81 ? 5.293 4.828 9.047 1 96.94 81 THR A C 1
ATOM 608 O O . THR A 1 81 ? 6.367 4.32 8.719 1 96.94 81 THR A O 1
ATOM 611 N N . GLU A 1 82 ? 4.227 4.148 9.281 1 98.06 82 GLU A N 1
ATOM 612 C CA . GLU A 1 82 ? 4.207 2.703 9.094 1 98.06 82 GLU A CA 1
ATOM 613 C C . GLU A 1 82 ? 2.805 2.209 8.75 1 98.06 82 GLU A C 1
ATOM 615 O O . GLU A 1 82 ? 1.813 2.76 9.234 1 98.06 82 GLU A O 1
ATOM 620 N N . TYR A 1 83 ? 2.709 1.179 7.934 1 98.62 83 TYR A N 1
ATOM 621 C CA . TYR A 1 83 ? 1.426 0.637 7.5 1 98.62 83 TYR A CA 1
ATOM 622 C C . TYR A 1 83 ? 1.541 -0.848 7.18 1 98.62 83 TYR A C 1
ATOM 624 O O . TYR A 1 83 ? 2.424 -1.257 6.418 1 98.62 83 TYR A O 1
ATOM 632 N N . ASN A 1 84 ? 0.72 -1.659 7.824 1 98.81 84 ASN A N 1
ATOM 633 C CA . ASN A 1 84 ? 0.681 -3.107 7.648 1 98.81 84 ASN A CA 1
ATOM 634 C C . ASN A 1 84 ? -0.726 -3.594 7.309 1 98.81 84 ASN A C 1
ATOM 636 O O . ASN A 1 84 ? -1.704 -3.135 7.902 1 98.81 84 ASN A O 1
ATOM 640 N N . VAL A 1 85 ? -0.752 -4.523 6.359 1 98.38 85 VAL A N 1
ATOM 641 C CA . VAL A 1 85 ? -2.039 -5.121 6.016 1 98.38 85 VAL A CA 1
ATOM 642 C C . VAL A 1 85 ? -1.86 -6.613 5.746 1 98.38 85 VAL A C 1
ATOM 644 O O . VAL A 1 85 ? -0.911 -7.02 5.074 1 98.38 85 VAL A O 1
ATOM 647 N N . ARG A 1 86 ? -2.752 -7.406 6.336 1 98.19 86 ARG A N 1
ATOM 648 C CA . ARG A 1 86 ? -3 -8.773 5.875 1 98.19 86 ARG A CA 1
ATOM 649 C C . ARG A 1 86 ? -4.18 -8.812 4.91 1 98.19 86 ARG A C 1
ATOM 651 O O . ARG A 1 86 ? -5.258 -8.297 5.211 1 98.19 86 ARG A O 1
ATOM 658 N N . PHE A 1 87 ? -3.939 -9.453 3.826 1 97.31 87 PHE A N 1
ATOM 659 C CA . PHE A 1 87 ? -4.996 -9.602 2.836 1 97.31 87 PHE A CA 1
ATOM 660 C C . PHE A 1 87 ? -5.809 -10.867 3.098 1 97.31 87 PHE A C 1
ATOM 662 O O . PHE A 1 87 ? -5.301 -11.977 2.949 1 97.31 87 PHE A O 1
ATOM 669 N N . THR A 1 88 ? -7.113 -10.695 3.393 1 96.44 88 THR A N 1
ATOM 670 C CA . THR A 1 88 ? -7.844 -11.859 3.881 1 96.44 88 THR A CA 1
ATOM 671 C C . THR A 1 88 ? -8.875 -12.32 2.852 1 96.44 88 THR A C 1
ATOM 673 O O . THR A 1 88 ? -9.367 -13.445 2.924 1 96.44 88 THR A O 1
ATOM 676 N N . ALA A 1 89 ? -9.266 -11.492 1.929 1 96.12 89 ALA A N 1
ATOM 677 C CA . ALA A 1 89 ? -10.234 -11.891 0.906 1 96.12 89 ALA A CA 1
ATOM 678 C C . ALA A 1 89 ? -10.078 -11.047 -0.354 1 96.12 89 ALA A C 1
ATOM 680 O O . ALA A 1 89 ? -9.602 -9.906 -0.289 1 96.12 89 ALA A O 1
ATOM 681 N N . VAL A 1 90 ? -10.477 -11.562 -1.491 1 95.25 90 VAL A N 1
ATOM 682 C CA . VAL A 1 90 ? -10.43 -10.836 -2.758 1 95.25 90 VAL A CA 1
ATOM 683 C C . VAL A 1 90 ? -11.586 -9.844 -2.826 1 95.25 90 VAL A C 1
ATOM 685 O O . VAL A 1 90 ? -12.555 -9.953 -2.07 1 95.25 90 VAL A O 1
ATOM 688 N N . VAL A 1 91 ? -11.469 -8.852 -3.695 1 97.38 91 VAL A N 1
ATOM 689 C CA . VAL A 1 91 ? -12.508 -7.863 -3.941 1 97.38 91 VAL A CA 1
ATOM 690 C C . VAL A 1 91 ? -13.008 -7.984 -5.383 1 97.38 91 VAL A C 1
ATOM 692 O O . VAL A 1 91 ? -12.398 -7.438 -6.301 1 97.38 91 VAL A O 1
ATOM 695 N N . PRO A 1 92 ? -14.117 -8.664 -5.637 1 97.88 92 PRO A N 1
ATOM 696 C CA . PRO A 1 92 ? -14.672 -8.734 -6.988 1 97.88 92 PRO A CA 1
ATOM 697 C C . PRO A 1 92 ? -15.156 -7.375 -7.496 1 97.88 92 PRO A C 1
ATOM 699 O O . PRO A 1 92 ? -15.797 -6.629 -6.758 1 97.88 92 PRO A O 1
ATOM 702 N N . VAL A 1 93 ? -14.789 -7.074 -8.695 1 98.12 93 VAL A N 1
ATOM 703 C CA . VAL A 1 93 ? -15.203 -5.82 -9.32 1 98.12 93 VAL A CA 1
ATOM 704 C C . VAL A 1 93 ? -15.875 -6.105 -10.656 1 98.12 93 VAL A C 1
ATOM 706 O O . VAL A 1 93 ? -15.219 -6.125 -11.703 1 98.12 93 VAL A O 1
ATOM 709 N N . PRO A 1 94 ? -17.156 -6.215 -10.633 1 97.19 94 PRO A N 1
ATOM 710 C CA . PRO A 1 94 ? -17.891 -6.473 -11.883 1 97.19 94 PRO A CA 1
ATOM 711 C C . PRO A 1 94 ? -17.719 -5.348 -12.898 1 97.19 94 PRO A C 1
ATOM 713 O O . PRO A 1 94 ? -17.531 -4.191 -12.523 1 97.19 94 PRO A O 1
ATOM 716 N N . ASN A 1 95 ? -17.812 -5.766 -14.18 1 96.44 95 ASN A N 1
ATOM 717 C CA . ASN A 1 95 ? -17.75 -4.793 -15.258 1 96.44 95 ASN A CA 1
ATOM 718 C C . ASN A 1 95 ? -19.141 -4.305 -15.648 1 96.44 95 ASN A C 1
ATOM 720 O O . ASN A 1 95 ? -19.562 -4.488 -16.797 1 96.44 95 ASN A O 1
ATOM 724 N N . ASP A 1 96 ? -19.844 -3.645 -14.805 1 95.88 96 ASP A N 1
ATOM 725 C CA . ASP A 1 96 ? -21.219 -3.236 -15.023 1 95.88 96 ASP A CA 1
ATOM 726 C C . ASP A 1 96 ? -21.375 -1.724 -14.883 1 95.88 96 ASP A C 1
ATOM 728 O O . ASP A 1 96 ? -22.484 -1.219 -14.742 1 95.88 96 ASP A O 1
ATOM 732 N N . GLY A 1 97 ? -20.312 -1.004 -14.82 1 92.38 97 GLY A N 1
ATOM 733 C CA . GLY A 1 97 ? -20.328 0.443 -14.68 1 92.38 97 GLY A CA 1
ATOM 734 C C . GLY A 1 97 ? -20.406 0.906 -13.234 1 92.38 97 GLY A C 1
ATOM 735 O O . GLY A 1 97 ? -20.109 2.064 -12.938 1 92.38 97 GLY A O 1
ATOM 736 N N . LYS A 1 98 ? -20.797 0.06 -12.375 1 95.5 98 LYS A N 1
ATOM 737 C CA . LYS A 1 98 ? -20.875 0.396 -10.961 1 95.5 98 LYS A CA 1
ATOM 738 C C . LYS A 1 98 ? -19.672 -0.146 -10.195 1 95.5 98 LYS A C 1
ATOM 740 O O . LYS A 1 98 ? -19.109 0.542 -9.344 1 95.5 98 LYS A O 1
ATOM 745 N N . GLY A 1 99 ? -19.297 -1.371 -10.453 1 97.94 99 GLY A N 1
ATOM 746 C CA . GLY A 1 99 ? -18.156 -1.994 -9.797 1 97.94 99 GLY A CA 1
ATOM 747 C C . GLY A 1 99 ? -18.422 -2.348 -8.344 1 97.94 99 GLY A C 1
ATOM 748 O O . GLY A 1 99 ? -19.469 -2.898 -8.016 1 97.94 99 GLY A O 1
ATOM 749 N N . ALA A 1 100 ? -17.422 -2.141 -7.484 1 97.88 100 ALA A N 1
ATOM 750 C CA . ALA A 1 100 ? -17.5 -2.469 -6.062 1 97.88 100 ALA A CA 1
ATOM 751 C C . ALA A 1 100 ? -17.453 -1.207 -5.207 1 97.88 100 ALA A C 1
ATOM 753 O O . ALA A 1 100 ? -17.219 -0.109 -5.719 1 97.88 100 ALA A O 1
ATOM 754 N N . GLU A 1 101 ? -17.766 -1.403 -3.969 1 98.12 101 GLU A N 1
ATOM 755 C CA . GLU A 1 101 ? -17.578 -0.371 -2.953 1 98.12 101 GLU A CA 1
ATOM 756 C C . GLU A 1 101 ? -16.719 -0.875 -1.808 1 98.12 101 GLU A C 1
ATOM 758 O O . GLU A 1 101 ? -16.938 -1.961 -1.274 1 98.12 101 GLU A O 1
ATOM 763 N N . LEU A 1 102 ? -15.742 -0.09 -1.488 1 98.06 102 LEU A N 1
ATOM 764 C CA . LEU A 1 102 ? -14.945 -0.339 -0.29 1 98.06 102 LEU A CA 1
ATOM 765 C C . LEU A 1 102 ? -15.406 0.551 0.86 1 98.06 102 LEU A C 1
ATOM 767 O O . LEU A 1 102 ? -15.586 1.759 0.683 1 98.06 102 LEU A O 1
ATOM 771 N N . VAL A 1 103 ? -15.594 -0.048 1.996 1 98.69 103 VAL A N 1
ATOM 772 C CA . VAL A 1 103 ? -15.945 0.701 3.197 1 98.69 103 VAL A CA 1
ATOM 773 C C . VAL A 1 103 ? -14.789 0.647 4.195 1 98.69 103 VAL A C 1
ATOM 775 O O . VAL A 1 103 ? -14.367 -0.435 4.613 1 98.69 103 VAL A O 1
ATOM 778 N N . PHE A 1 104 ? -14.312 1.82 4.551 1 98.5 104 PHE A N 1
ATOM 779 C CA . PHE A 1 104 ? -13.227 1.897 5.52 1 98.5 104 PHE A CA 1
ATOM 780 C C . PHE A 1 104 ? -13.695 2.562 6.809 1 98.5 104 PHE A C 1
ATOM 782 O O . PHE A 1 104 ? -14.477 3.514 6.77 1 98.5 104 PHE A O 1
ATOM 789 N N . SER A 1 105 ? -13.188 2.072 7.871 1 98.69 105 SER A N 1
ATOM 790 C CA . SER A 1 105 ? -13.273 2.686 9.188 1 98.69 105 SER A CA 1
ATOM 791 C C . SER A 1 105 ? -12 2.459 9.992 1 98.69 105 SER A C 1
ATOM 793 O O . SER A 1 105 ? -11.086 1.776 9.531 1 98.69 105 SER A O 1
ATOM 795 N N . GLY A 1 106 ? -11.938 3.117 11.148 1 98.56 106 GLY A N 1
ATOM 796 C CA . GLY A 1 106 ? -10.75 2.979 11.969 1 98.56 106 GLY A CA 1
ATOM 797 C C . GLY A 1 106 ? -11 3.303 13.438 1 98.56 106 GLY A C 1
ATOM 798 O O . GLY A 1 106 ? -12.039 3.857 13.781 1 98.56 106 GLY A O 1
ATOM 799 N N . LYS A 1 107 ? -10.062 2.887 14.172 1 98.81 107 LYS A N 1
ATOM 800 C CA . LYS A 1 107 ? -10.062 3.154 15.609 1 98.81 107 LYS A CA 1
ATOM 801 C C . LYS A 1 107 ? -8.648 3.402 16.125 1 98.81 107 LYS A C 1
ATOM 803 O O . LYS A 1 107 ? -7.715 2.691 15.75 1 98.81 107 LYS A O 1
ATOM 808 N N . VAL A 1 108 ? -8.547 4.395 17 1 98.88 108 VAL A N 1
ATOM 809 C CA . VAL A 1 108 ? -7.254 4.652 17.625 1 98.88 108 VAL A CA 1
ATOM 810 C C . VAL A 1 108 ? -6.945 3.559 18.641 1 98.88 108 VAL A C 1
ATOM 812 O O . VAL A 1 108 ? -7.668 3.396 19.625 1 98.88 108 VAL A O 1
ATOM 815 N N . LYS A 1 109 ? -5.871 2.885 18.391 1 98.88 109 LYS A N 1
ATOM 816 C CA . LYS A 1 109 ? -5.484 1.766 19.234 1 98.88 109 LYS A CA 1
ATOM 817 C C . LYS A 1 109 ? -4.566 2.227 20.375 1 98.88 109 LYS A C 1
ATOM 819 O O . LYS A 1 109 ? -4.641 1.711 21.484 1 98.88 109 LYS A O 1
ATOM 824 N N . SER A 1 110 ? -3.67 3.17 20.062 1 98.88 110 SER A N 1
ATOM 825 C CA . SER A 1 110 ? -2.736 3.686 21.062 1 98.88 110 SER A CA 1
ATOM 826 C C . SER A 1 110 ? -2.184 5.047 20.641 1 98.88 110 SER A C 1
ATOM 828 O O . SER A 1 110 ? -2.275 5.43 19.469 1 98.88 110 SER A O 1
ATOM 830 N N . VAL A 1 111 ? -1.69 5.727 21.625 1 98.69 111 VAL A N 1
ATOM 831 C CA . VAL A 1 111 ? -0.985 6.988 21.406 1 98.69 111 VAL A CA 1
ATOM 832 C C . VAL A 1 111 ? 0.314 6.992 22.219 1 98.69 111 VAL A C 1
ATOM 834 O O . VAL A 1 111 ? 0.422 6.309 23.234 1 98.69 111 VAL A O 1
ATOM 837 N N . ASP A 1 112 ? 1.259 7.766 21.719 1 98.56 112 ASP A N 1
ATOM 838 C CA . ASP A 1 112 ? 2.531 7.949 22.406 1 98.56 112 ASP A CA 1
ATOM 839 C C . ASP A 1 112 ? 2.871 9.43 22.547 1 98.56 112 ASP A C 1
ATOM 841 O O . ASP A 1 112 ? 3.268 10.078 21.578 1 98.56 112 ASP A O 1
ATOM 845 N N . PRO A 1 113 ? 2.793 9.977 23.719 1 97.62 113 PRO A N 1
ATOM 846 C CA . PRO A 1 113 ? 3.023 11.414 23.891 1 97.62 113 PRO A CA 1
ATOM 847 C C . PRO A 1 113 ? 4.473 11.82 23.641 1 97.62 113 PRO A C 1
ATOM 849 O O . PRO A 1 113 ? 4.738 12.945 23.219 1 97.62 113 PRO A O 1
ATOM 852 N N . GLU A 1 114 ? 5.379 10.945 23.859 1 98.06 114 GLU A N 1
ATOM 853 C CA . GLU A 1 114 ? 6.785 11.281 23.672 1 98.06 114 GLU A CA 1
ATOM 854 C C . GLU A 1 114 ? 7.105 11.523 22.203 1 98.06 114 GLU A C 1
ATOM 856 O O . GLU A 1 114 ? 7.754 12.516 21.859 1 98.06 114 GLU A O 1
ATOM 861 N N . SER A 1 115 ? 6.566 10.695 21.391 1 97.31 115 SER A N 1
ATOM 862 C CA . SER A 1 115 ? 6.836 10.828 19.953 1 97.31 115 SER A CA 1
ATOM 863 C C . SER A 1 115 ? 5.688 11.539 19.25 1 97.31 115 SER A C 1
ATOM 865 O O . SER A 1 115 ? 5.754 11.766 18.031 1 97.31 115 SER A O 1
ATOM 867 N N . LYS A 1 116 ? 4.648 11.82 19.984 1 98 116 LYS A N 1
ATOM 868 C CA . LYS A 1 116 ? 3.42 12.391 19.438 1 98 116 LYS A CA 1
ATOM 869 C C . LYS A 1 116 ? 2.887 11.539 18.281 1 98 116 LYS A C 1
ATOM 871 O O . LYS A 1 116 ? 2.559 12.062 17.219 1 98 116 LYS A O 1
ATOM 876 N N . SER A 1 117 ? 2.801 10.242 18.578 1 98.38 117 SER A N 1
ATOM 877 C CA . SER A 1 117 ? 2.363 9.32 17.531 1 98.38 117 SER A CA 1
ATOM 878 C C . SER A 1 117 ? 1.05 8.641 17.922 1 98.38 117 SER A C 1
ATOM 880 O O . SER A 1 117 ? 0.703 8.57 19.094 1 98.38 117 SER A O 1
ATOM 882 N N . VAL A 1 118 ? 0.376 8.219 16.906 1 98.69 118 VAL A N 1
ATOM 883 C CA . VAL A 1 118 ? -0.879 7.484 17.047 1 98.69 118 VAL A CA 1
ATOM 884 C C . VAL A 1 118 ? -0.813 6.188 16.234 1 98.69 118 VAL A C 1
ATOM 886 O O . VAL A 1 118 ? -0.185 6.141 15.172 1 98.69 118 VAL A O 1
ATOM 889 N N . THR A 1 119 ? -1.388 5.129 16.734 1 98.88 119 THR A N 1
ATOM 890 C CA . THR A 1 119 ? -1.598 3.877 16.016 1 98.88 119 THR A CA 1
ATOM 891 C C . THR A 1 119 ? -3.084 3.643 15.758 1 98.88 119 THR A C 1
ATOM 893 O O . THR A 1 119 ? -3.898 3.73 16.688 1 98.88 119 THR A O 1
ATOM 896 N N . ILE A 1 120 ? -3.395 3.357 14.555 1 98.81 120 ILE A N 1
ATOM 897 C CA . ILE A 1 120 ? -4.777 3.211 14.109 1 98.81 120 ILE A CA 1
ATOM 898 C C . ILE A 1 120 ? -5.004 1.794 13.586 1 98.81 120 ILE A C 1
ATOM 900 O O . ILE A 1 120 ? -4.234 1.301 12.766 1 98.81 120 ILE A O 1
ATOM 904 N N . ALA A 1 121 ? -6.004 1.147 14.086 1 98.88 121 ALA A N 1
ATOM 905 C CA . ALA A 1 121 ? -6.504 -0.088 13.484 1 98.88 121 ALA A CA 1
ATOM 906 C C . ALA A 1 121 ? -7.57 0.204 12.43 1 98.88 121 ALA A C 1
ATOM 908 O O . ALA A 1 121 ? -8.57 0.864 12.719 1 98.88 121 ALA A O 1
ATOM 909 N N . LEU A 1 122 ? -7.414 -0.346 11.258 1 98.62 122 LEU A N 1
ATOM 910 C CA . LEU A 1 122 ? -8.344 -0.121 10.156 1 98.62 122 LEU A CA 1
ATOM 911 C C . LEU A 1 122 ? -9.219 -1.347 9.922 1 98.62 122 LEU A C 1
ATOM 913 O O . LEU A 1 122 ? -8.773 -2.48 10.117 1 98.62 122 LEU A O 1
ATOM 917 N N . THR A 1 123 ? -10.383 -1.043 9.539 1 98.75 123 THR A N 1
ATOM 918 C CA . THR A 1 123 ? -11.289 -2.057 9.008 1 98.75 123 THR A CA 1
ATOM 919 C C . THR A 1 123 ? -11.68 -1.734 7.562 1 98.75 123 THR A C 1
ATOM 921 O O . THR A 1 123 ? -11.992 -0.586 7.242 1 98.75 123 THR A O 1
ATOM 924 N N . ALA A 1 124 ? -11.602 -2.729 6.719 1 98.75 124 ALA A N 1
ATOM 925 C CA . ALA A 1 124 ? -12 -2.602 5.316 1 98.75 124 ALA A CA 1
ATOM 926 C C . ALA A 1 124 ? -12.945 -3.725 4.91 1 98.75 124 ALA A C 1
ATOM 928 O O . ALA A 1 124 ? -12.648 -4.902 5.125 1 98.75 124 ALA A O 1
ATOM 929 N N . THR A 1 125 ? -14.062 -3.334 4.324 1 98.69 125 THR A N 1
ATOM 930 C CA . THR A 1 125 ? -15.023 -4.34 3.887 1 98.69 125 THR A CA 1
ATOM 931 C C . THR A 1 125 ? -15.523 -4.035 2.477 1 98.69 125 THR A C 1
ATOM 933 O O . THR A 1 125 ? -15.406 -2.904 2.004 1 98.69 125 THR A O 1
ATOM 936 N N . THR A 1 126 ? -15.992 -5.016 1.799 1 98.31 126 THR A N 1
ATOM 937 C CA . THR A 1 126 ? -16.828 -4.934 0.604 1 98.31 126 THR A CA 1
ATOM 938 C C . THR A 1 126 ? -18.016 -5.875 0.713 1 98.31 126 THR A C 1
ATOM 940 O O . THR A 1 126 ? -17.859 -7.039 1.084 1 98.31 126 THR A O 1
ATOM 943 N N . GLY A 1 127 ? -19.25 -5.363 0.522 1 96.12 127 GLY A N 1
ATOM 944 C CA . GLY A 1 127 ? -20.422 -6.184 0.718 1 96.12 127 GLY A CA 1
ATOM 945 C C . GLY A 1 127 ? -20.531 -6.766 2.115 1 96.12 127 GLY A C 1
ATOM 946 O O . GLY A 1 127 ? -20.969 -7.902 2.291 1 96.12 127 GLY A O 1
ATOM 947 N N . GLY A 1 128 ? -19.953 -6.062 3.012 1 96.62 128 GLY A N 1
ATOM 948 C CA . GLY A 1 128 ? -20.031 -6.488 4.398 1 96.62 128 GLY A CA 1
ATOM 949 C C . GLY A 1 128 ? -18.953 -7.477 4.789 1 96.62 128 GLY A C 1
ATOM 950 O O . GLY A 1 128 ? -18.844 -7.859 5.957 1 96.62 128 GLY A O 1
ATOM 951 N N . LYS A 1 129 ? -18.172 -7.906 3.859 1 97.5 129 LYS A N 1
ATOM 952 C CA . LYS A 1 129 ? -17.125 -8.891 4.121 1 97.5 129 LYS A CA 1
ATOM 953 C C . LYS A 1 129 ? -15.773 -8.219 4.297 1 97.5 129 LYS A C 1
ATOM 955 O O . LYS A 1 129 ? -15.391 -7.352 3.504 1 97.5 129 LYS A O 1
ATOM 960 N N . LYS A 1 130 ? -15.047 -8.672 5.324 1 98.5 130 LYS A N 1
ATOM 961 C CA . LYS A 1 130 ? -13.734 -8.109 5.602 1 98.5 130 LYS A CA 1
ATOM 962 C C . LYS A 1 130 ? -12.727 -8.516 4.531 1 98.5 130 LYS A C 1
ATOM 964 O O . LYS A 1 130 ? -12.68 -9.68 4.117 1 98.5 130 LYS A O 1
ATOM 969 N N . ILE A 1 131 ? -11.906 -7.562 4.152 1 98.19 131 ILE A N 1
ATOM 970 C CA . ILE A 1 131 ? -10.922 -7.875 3.121 1 98.19 131 ILE A CA 1
ATOM 971 C C . ILE A 1 131 ? -9.516 -7.715 3.688 1 98.19 131 ILE A C 1
ATOM 973 O O . ILE A 1 131 ? -8.539 -8.125 3.062 1 98.19 131 ILE A O 1
ATOM 977 N N . PHE A 1 132 ? -9.375 -7.039 4.844 1 98.38 132 PHE A N 1
ATOM 978 C CA . PHE A 1 132 ? -8.102 -6.91 5.547 1 98.38 132 PHE A CA 1
ATOM 979 C C . PHE A 1 132 ? -8.156 -7.633 6.887 1 98.38 132 PHE A C 1
ATOM 981 O O . PHE A 1 132 ? -9.203 -7.68 7.539 1 98.38 132 PHE A O 1
ATOM 988 N N . GLY A 1 133 ? -7.066 -8.164 7.25 1 97.75 133 GLY A N 1
ATOM 989 C CA . GLY A 1 133 ? -6.766 -8.555 8.617 1 97.75 133 GLY A CA 1
ATOM 990 C C . GLY A 1 133 ? -5.617 -7.77 9.219 1 97.75 133 GLY A C 1
ATOM 991 O O . GLY A 1 133 ? -4.703 -7.348 8.508 1 97.75 133 GLY A O 1
ATOM 992 N N . ARG A 1 134 ? -5.691 -7.527 10.516 1 96.25 134 ARG A N 1
ATOM 993 C CA . ARG A 1 134 ? -4.629 -6.863 11.258 1 96.25 134 ARG A CA 1
ATOM 994 C C . ARG A 1 134 ? -4.109 -5.645 10.508 1 96.25 134 ARG A C 1
ATOM 996 O O . ARG A 1 134 ? -2.898 -5.484 10.328 1 96.25 134 ARG A O 1
ATOM 1003 N N . ALA A 1 135 ? -4.992 -4.84 9.953 1 98.75 135 ALA A N 1
ATOM 1004 C CA . ALA A 1 135 ? -4.605 -3.613 9.266 1 98.75 135 ALA A CA 1
ATOM 1005 C C . ALA A 1 135 ? -4.289 -2.5 10.258 1 98.75 135 ALA A C 1
ATOM 1007 O O . ALA A 1 135 ? -5.176 -2.025 10.977 1 98.75 135 ALA A O 1
ATOM 1008 N N . ILE A 1 136 ? -2.979 -2.051 10.305 1 98.88 136 ILE A N 1
ATOM 1009 C CA . ILE A 1 136 ? -2.516 -1.112 11.32 1 98.88 136 ILE A CA 1
ATOM 1010 C C . ILE A 1 136 ? -1.641 -0.041 10.672 1 98.88 136 ILE A C 1
ATOM 1012 O O . ILE A 1 136 ? -0.758 -0.354 9.867 1 98.88 136 ILE A O 1
ATOM 1016 N N . ALA A 1 137 ? -1.913 1.181 11.039 1 98.5 137 ALA A N 1
ATOM 1017 C CA . ALA A 1 137 ? -1.095 2.301 10.586 1 98.5 137 ALA A CA 1
ATOM 1018 C C . ALA A 1 137 ? -0.619 3.146 11.758 1 98.5 137 ALA A C 1
ATOM 1020 O O . ALA A 1 137 ? -1.351 3.332 12.734 1 98.5 137 ALA A O 1
ATOM 1021 N N . SER A 1 138 ? 0.576 3.648 11.688 1 98.5 138 SER A N 1
ATOM 1022 C CA . SER A 1 138 ? 1.104 4.621 12.641 1 98.5 138 SER A CA 1
ATOM 1023 C C . SER A 1 138 ? 1.372 5.961 11.961 1 98.5 138 SER A C 1
ATOM 1025 O O . SER A 1 138 ? 1.763 6.008 10.797 1 98.5 138 SER A O 1
ATOM 1027 N N . ALA A 1 139 ? 1.2 7.012 12.711 1 98 139 ALA A N 1
ATOM 1028 C CA . ALA A 1 139 ? 1.417 8.352 12.164 1 98 139 ALA A CA 1
ATOM 1029 C C . ALA A 1 139 ? 1.9 9.312 13.242 1 98 139 ALA A C 1
ATOM 1031 O O . ALA A 1 139 ? 1.58 9.141 14.422 1 98 139 ALA A O 1
ATOM 1032 N N . LYS A 1 140 ? 2.662 10.266 12.828 1 96.94 140 LYS A N 1
ATOM 1033 C CA . LYS A 1 140 ? 3.023 11.391 13.688 1 96.94 140 LYS A CA 1
ATOM 1034 C C . LYS A 1 140 ? 1.985 12.508 13.602 1 96.94 140 LYS A C 1
ATOM 1036 O O . LYS A 1 140 ? 1.495 12.82 12.516 1 96.94 140 LYS A O 1
ATOM 1041 N N . LEU A 1 141 ? 1.683 13.055 14.703 1 96.88 141 LEU A N 1
ATOM 1042 C CA . LEU A 1 141 ? 0.717 14.148 14.75 1 96.88 141 LEU A CA 1
ATOM 1043 C C . LEU A 1 141 ? 1.397 15.461 15.133 1 96.88 141 LEU A C 1
ATOM 1045 O O . LEU A 1 141 ? 2.607 15.492 15.367 1 96.88 141 LEU A O 1
ATOM 1049 N N . ALA A 1 142 ? 0.621 16.578 15.07 1 94.19 142 ALA A N 1
ATOM 1050 C CA . ALA A 1 142 ? 1.131 17.906 15.398 1 94.19 142 ALA A CA 1
ATOM 1051 C C . ALA A 1 142 ? 1.307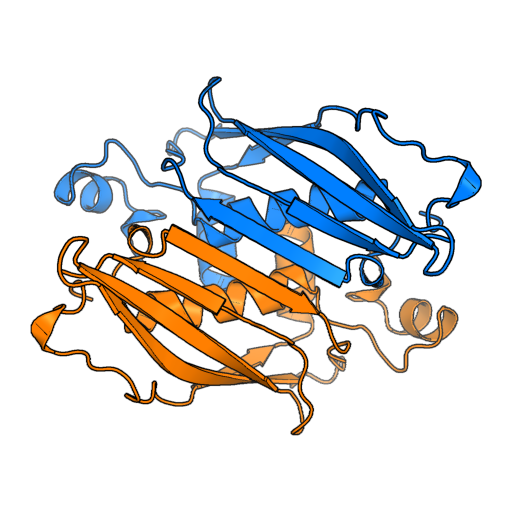 18.078 16.906 1 94.19 142 ALA A C 1
ATOM 1053 O O . ALA A 1 142 ? 0.577 17.469 17.688 1 94.19 142 ALA A O 1
ATOM 1054 N N . MET B 1 1 ? 2.309 -15.094 -14.805 1 66.12 1 MET B N 1
ATOM 1055 C CA . MET B 1 1 ? 3.35 -16.094 -14.57 1 66.12 1 MET B CA 1
ATOM 1056 C C . MET B 1 1 ? 2.875 -17.156 -13.578 1 66.12 1 MET B C 1
ATOM 1058 O O . MET B 1 1 ? 2.043 -16.875 -12.711 1 66.12 1 MET B O 1
ATOM 1062 N N . PRO B 1 2 ? 3.408 -18.266 -13.812 1 80.31 2 PRO B N 1
ATOM 1063 C CA . PRO B 1 2 ? 3 -19.297 -12.852 1 80.31 2 PRO B CA 1
ATOM 1064 C C . PRO B 1 2 ? 3.463 -19 -11.43 1 80.31 2 PRO B C 1
ATOM 1066 O O . PRO B 1 2 ? 4.477 -18.328 -11.234 1 80.31 2 PRO B O 1
ATOM 1069 N N . LEU B 1 3 ? 2.588 -19.406 -10.5 1 89.25 3 LEU B N 1
ATOM 1070 C CA . LEU B 1 3 ? 2.945 -19.297 -9.094 1 89.25 3 LEU B CA 1
ATOM 1071 C C . LEU B 1 3 ? 4.273 -20 -8.82 1 89.25 3 LEU B C 1
ATOM 1073 O O . LEU B 1 3 ? 4.492 -21.125 -9.258 1 89.25 3 LEU B O 1
ATOM 1077 N N . ARG B 1 4 ? 5.18 -19.328 -8.133 1 94.69 4 ARG B N 1
ATOM 1078 C CA . ARG B 1 4 ? 6.508 -19.844 -7.836 1 94.69 4 ARG B CA 1
ATOM 1079 C C . ARG B 1 4 ? 6.426 -21.078 -6.941 1 94.69 4 ARG B C 1
ATOM 1081 O O . ARG B 1 4 ? 5.645 -21.109 -5.988 1 94.69 4 ARG B O 1
ATOM 1088 N N . GLU B 1 5 ? 7.277 -22.078 -7.25 1 96.56 5 GLU B N 1
ATOM 1089 C CA . GLU B 1 5 ? 7.277 -23.328 -6.496 1 96.56 5 GLU B CA 1
ATOM 1090 C C . GLU B 1 5 ? 8.016 -23.172 -5.168 1 96.56 5 GLU B C 1
ATOM 1092 O O . GLU B 1 5 ? 9.125 -22.641 -5.129 1 96.56 5 GLU B O 1
ATOM 1097 N N . PHE B 1 6 ? 7.355 -23.656 -4.152 1 97.56 6 PHE B N 1
ATOM 1098 C CA . PHE B 1 6 ? 7.934 -23.562 -2.816 1 97.56 6 PHE B CA 1
ATOM 1099 C C . PHE B 1 6 ? 9.328 -24.188 -2.783 1 97.56 6 PHE B C 1
ATOM 1101 O O . PHE B 1 6 ? 10.258 -23.594 -2.242 1 97.56 6 PHE B O 1
ATOM 1108 N N . ASN B 1 7 ? 9.477 -25.266 -3.441 1 97.56 7 ASN B N 1
ATOM 1109 C CA . ASN B 1 7 ? 10.719 -26.031 -3.379 1 97.56 7 ASN B CA 1
ATOM 1110 C C . ASN B 1 7 ? 11.836 -25.328 -4.152 1 97.56 7 ASN B C 1
ATOM 1112 O O . ASN B 1 7 ? 13.008 -25.703 -4.031 1 97.56 7 ASN B O 1
ATOM 1116 N N . SER B 1 8 ? 11.523 -24.344 -4.875 1 97.69 8 SER B N 1
ATOM 1117 C CA . SER B 1 8 ? 12.531 -23.625 -5.656 1 97.69 8 SER B CA 1
ATOM 1118 C C . SER B 1 8 ? 13.102 -22.453 -4.875 1 97.69 8 SER B C 1
ATOM 1120 O O . SER B 1 8 ? 13.977 -21.734 -5.363 1 97.69 8 SER B O 1
ATOM 1122 N N . VAL B 1 9 ? 12.625 -22.172 -3.688 1 98.25 9 VAL B N 1
ATOM 1123 C CA . VAL B 1 9 ? 12.984 -21 -2.893 1 98.25 9 VAL B CA 1
ATOM 1124 C C . VAL B 1 9 ? 13.656 -21.453 -1.596 1 98.25 9 VAL B C 1
ATOM 1126 O O . VAL B 1 9 ? 13.203 -22.391 -0.946 1 98.25 9 VAL B O 1
ATOM 1129 N N . LYS B 1 10 ? 14.695 -20.797 -1.176 1 98.31 10 LYS B N 1
ATOM 1130 C CA . LYS B 1 10 ? 15.367 -21.062 0.091 1 98.31 10 LYS B CA 1
ATOM 1131 C C . LYS B 1 10 ? 15.766 -19.75 0.786 1 98.31 10 LYS B C 1
ATOM 1133 O O . LYS B 1 10 ? 15.938 -18.719 0.133 1 98.31 10 LYS B O 1
ATOM 1138 N N . VAL B 1 11 ? 15.914 -19.844 2.066 1 98.69 11 VAL B N 1
ATOM 1139 C CA . VAL B 1 11 ? 16.344 -18.688 2.869 1 98.69 11 VAL B CA 1
ATOM 1140 C C . VAL B 1 11 ? 17.641 -18.125 2.312 1 98.69 11 VAL B C 1
ATOM 1142 O O . VAL B 1 11 ? 18.562 -18.875 1.994 1 98.69 11 VAL B O 1
ATOM 1145 N N . GLY B 1 12 ? 17.688 -16.844 2.131 1 98.75 12 GLY B N 1
ATOM 1146 C CA . GLY B 1 12 ? 18.891 -16.188 1.642 1 98.75 12 GLY B CA 1
ATOM 1147 C C . GLY B 1 12 ? 18.859 -15.898 0.154 1 98.75 12 GLY B C 1
ATOM 1148 O O . GLY B 1 12 ? 19.656 -15.125 -0.354 1 98.75 12 GLY B O 1
ATOM 1149 N N . ASP B 1 13 ? 17.953 -16.484 -0.6 1 98.75 13 ASP B N 1
ATOM 1150 C CA . ASP B 1 13 ? 17.797 -16.203 -2.021 1 98.75 13 ASP B CA 1
ATOM 1151 C C . ASP B 1 13 ? 17.562 -14.711 -2.25 1 98.75 13 ASP B C 1
ATOM 1153 O O . ASP B 1 13 ? 16.828 -14.07 -1.501 1 98.75 13 ASP B O 1
ATOM 1157 N N . GLN B 1 14 ? 18.203 -14.219 -3.328 1 98.62 14 GLN B N 1
ATOM 1158 C CA . GLN B 1 14 ? 18.031 -12.82 -3.703 1 98.62 14 GLN B CA 1
ATOM 1159 C C . GLN B 1 14 ? 17 -12.68 -4.824 1 98.62 14 GLN B C 1
ATOM 1161 O O . GLN B 1 14 ? 16.969 -13.484 -5.754 1 98.62 14 GLN B O 1
ATOM 1166 N N . LEU B 1 15 ? 16.172 -11.742 -4.648 1 98.25 15 LEU B N 1
ATOM 1167 C CA . LEU B 1 15 ? 15.328 -11.344 -5.77 1 98.25 15 LEU B CA 1
ATOM 1168 C C . LEU B 1 15 ? 16.078 -10.398 -6.703 1 98.25 15 LEU B C 1
ATOM 1170 O O . LEU B 1 15 ? 16.859 -9.562 -6.25 1 98.25 15 LEU B O 1
ATOM 1174 N N . PRO B 1 16 ? 15.797 -10.5 -7.973 1 97.94 16 PRO B N 1
ATOM 1175 C CA . PRO B 1 16 ? 16.5 -9.617 -8.906 1 97.94 16 PRO B CA 1
ATOM 1176 C C . PRO B 1 16 ? 16.125 -8.148 -8.719 1 97.94 16 PRO B C 1
ATOM 1178 O O . PRO B 1 16 ? 14.961 -7.824 -8.492 1 97.94 16 PRO B O 1
ATOM 1181 N N . GLU B 1 17 ? 17.156 -7.348 -8.766 1 98.31 17 GLU B N 1
ATOM 1182 C CA . GLU B 1 17 ? 16.938 -5.906 -8.695 1 98.31 17 GLU B CA 1
ATOM 1183 C C . GLU B 1 17 ? 16.125 -5.414 -9.891 1 98.31 17 GLU B C 1
ATOM 1185 O O . GLU B 1 17 ? 16.328 -5.859 -11.016 1 98.31 17 GLU B O 1
ATOM 1190 N N . ARG B 1 18 ? 15.227 -4.496 -9.656 1 97.5 18 ARG B N 1
ATOM 1191 C CA . ARG B 1 18 ? 14.438 -3.863 -10.711 1 97.5 18 ARG B CA 1
ATOM 1192 C C . ARG B 1 18 ? 14.367 -2.355 -10.508 1 97.5 18 ARG B C 1
ATOM 1194 O O . ARG B 1 18 ? 14.281 -1.881 -9.367 1 97.5 18 ARG B O 1
ATOM 1201 N N . VAL B 1 19 ? 14.336 -1.655 -11.633 1 97.69 19 VAL B N 1
ATOM 1202 C CA . VAL B 1 19 ? 14.234 -0.199 -11.617 1 97.69 19 VAL B CA 1
ATOM 1203 C C . VAL B 1 19 ? 12.891 0.236 -12.195 1 97.69 19 VAL B C 1
ATOM 1205 O O . VAL B 1 19 ? 12.484 -0.235 -13.258 1 97.69 19 VAL B O 1
ATOM 1208 N N . TYR B 1 20 ? 12.25 1.113 -11.469 1 96.19 20 TYR B N 1
ATOM 1209 C CA . TYR B 1 20 ? 10.953 1.641 -11.883 1 96.19 20 TYR B CA 1
ATOM 1210 C C . TYR B 1 20 ? 11.008 3.156 -12.039 1 96.19 20 TYR B C 1
ATOM 1212 O O . TYR B 1 20 ? 11.227 3.879 -11.062 1 96.19 20 TYR B O 1
ATOM 1220 N N . PRO B 1 21 ? 10.781 3.607 -13.25 1 96.75 21 PRO B N 1
ATOM 1221 C CA . PRO B 1 21 ? 10.648 5.059 -13.398 1 96.75 21 PRO B CA 1
ATOM 1222 C C . PRO B 1 21 ? 9.359 5.602 -12.789 1 96.75 21 PRO B C 1
ATOM 1224 O O . PRO B 1 21 ? 8.328 4.926 -12.82 1 96.75 21 PRO B O 1
ATOM 1227 N N . LEU B 1 22 ? 9.453 6.758 -12.195 1 96.44 22 LEU B N 1
ATOM 1228 C CA . LEU B 1 22 ? 8.312 7.457 -11.602 1 96.44 22 LEU B CA 1
ATOM 1229 C C . LEU B 1 22 ? 8.281 8.914 -12.047 1 96.44 22 LEU B C 1
ATOM 1231 O O . LEU B 1 22 ? 9.133 9.711 -11.641 1 96.44 22 LEU B O 1
ATOM 1235 N N . THR B 1 23 ? 7.273 9.258 -12.828 1 96.44 23 THR B N 1
ATOM 1236 C CA . THR B 1 23 ? 7.176 10.602 -13.375 1 96.44 23 THR B CA 1
ATOM 1237 C C . THR B 1 23 ? 6.094 11.398 -12.656 1 96.44 23 THR B C 1
ATOM 1239 O O . THR B 1 23 ? 5.293 10.836 -11.906 1 96.44 23 THR B O 1
ATOM 1242 N N . ARG B 1 24 ? 6.094 12.727 -13 1 97 24 ARG B N 1
ATOM 1243 C CA . ARG B 1 24 ? 5.027 13.578 -12.477 1 97 24 ARG B CA 1
ATOM 1244 C C . ARG B 1 24 ? 3.664 13.117 -12.977 1 97 24 ARG B C 1
ATOM 1246 O O . ARG B 1 24 ? 2.674 13.18 -12.242 1 97 24 ARG B O 1
ATOM 1253 N N . GLN B 1 25 ? 3.637 12.633 -14.18 1 94.81 25 GLN B N 1
ATOM 1254 C CA . GLN B 1 25 ? 2.387 12.125 -14.734 1 94.81 25 GLN B CA 1
ATOM 1255 C C . GLN B 1 25 ? 1.874 10.93 -13.93 1 94.81 25 GLN B C 1
ATOM 1257 O O . GLN B 1 25 ? 0.669 10.797 -13.711 1 94.81 25 GLN B O 1
ATOM 1262 N N . ASP B 1 26 ? 2.777 10.086 -13.484 1 93.75 26 A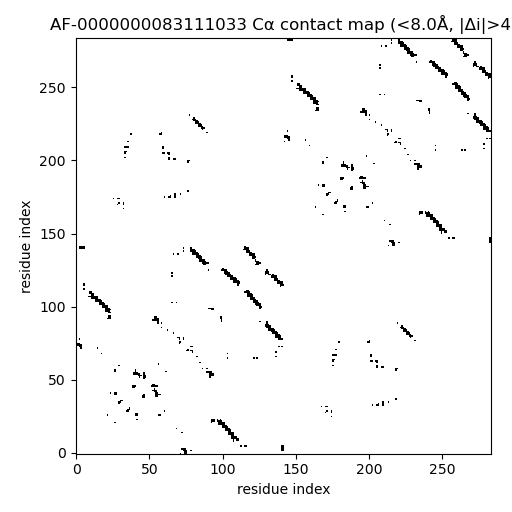SP B N 1
ATOM 1263 C CA . ASP B 1 26 ? 2.387 8.953 -12.664 1 93.75 26 ASP B CA 1
ATOM 1264 C C . ASP B 1 26 ? 1.738 9.414 -11.359 1 93.75 26 ASP B C 1
ATOM 1266 O O . ASP B 1 26 ? 0.757 8.82 -10.906 1 93.75 26 ASP B O 1
ATOM 1270 N N . LEU B 1 27 ? 2.318 10.469 -10.773 1 95 27 LEU B N 1
ATOM 1271 C CA . LEU B 1 27 ? 1.775 10.992 -9.523 1 95 27 LEU B CA 1
ATOM 1272 C C . LEU B 1 27 ? 0.375 11.555 -9.734 1 95 27 LEU B C 1
ATOM 1274 O O . LEU B 1 27 ? -0.527 11.305 -8.938 1 95 27 LEU B O 1
ATOM 1278 N N . VAL B 1 28 ? 0.176 12.242 -10.828 1 93.81 28 VAL B N 1
ATOM 1279 C CA . VAL B 1 28 ? -1.125 12.82 -11.133 1 93.81 28 VAL B CA 1
ATOM 1280 C C . VAL B 1 28 ? -2.146 11.711 -11.375 1 93.81 28 VAL B C 1
ATOM 1282 O O . VAL B 1 28 ? -3.268 11.773 -10.867 1 93.81 28 VAL B O 1
ATOM 1285 N N . ASN B 1 29 ? -1.747 10.672 -12.133 1 92.44 29 ASN B N 1
ATOM 1286 C CA . ASN B 1 29 ? -2.635 9.539 -12.375 1 92.44 29 ASN B CA 1
ATOM 1287 C C . ASN B 1 29 ? -3.018 8.836 -11.078 1 92.44 29 ASN B C 1
ATOM 1289 O O . ASN B 1 29 ? -4.184 8.492 -10.875 1 92.44 29 ASN B O 1
ATOM 1293 N N . TYR B 1 30 ? -2.018 8.664 -10.172 1 92.25 30 TYR B N 1
ATOM 1294 C CA . TYR B 1 30 ? -2.293 7.977 -8.914 1 92.25 30 TYR B CA 1
ATOM 1295 C C . TYR B 1 30 ? -3.227 8.805 -8.031 1 92.25 30 TYR B C 1
ATOM 1297 O O . TYR B 1 30 ? -4.09 8.25 -7.344 1 92.25 30 TYR B O 1
ATOM 1305 N N . ALA B 1 31 ? -3.018 10.086 -8.047 1 90.06 31 ALA B N 1
ATOM 1306 C CA . ALA B 1 31 ? -3.902 10.961 -7.285 1 90.06 31 ALA B CA 1
ATOM 1307 C C . ALA B 1 31 ? -5.359 10.758 -7.691 1 90.06 31 ALA B C 1
ATOM 1309 O O . ALA B 1 31 ? -6.242 10.672 -6.832 1 90.06 31 ALA B O 1
ATOM 1310 N N . GLY B 1 32 ? -5.594 10.633 -8.961 1 86.25 32 GLY B N 1
ATOM 1311 C CA . GLY B 1 32 ? -6.945 10.438 -9.461 1 86.25 32 GLY B CA 1
ATOM 1312 C C . GLY B 1 32 ? -7.555 9.117 -9.039 1 86.25 32 GLY B C 1
ATOM 1313 O O . GLY B 1 32 ? -8.75 9.039 -8.758 1 86.25 32 GLY B O 1
ATOM 1314 N N . VAL B 1 33 ? -6.688 8.094 -8.938 1 86.56 33 VAL B N 1
ATOM 1315 C CA . VAL B 1 33 ? -7.191 6.75 -8.672 1 86.56 33 VAL B CA 1
ATOM 1316 C C . VAL B 1 33 ? -7.309 6.523 -7.168 1 86.56 33 VAL B C 1
ATOM 1318 O O . VAL B 1 33 ? -8.227 5.84 -6.707 1 86.56 33 VAL B O 1
ATOM 1321 N N . SER B 1 34 ? -6.477 7.168 -6.41 1 84.38 34 SER B N 1
ATOM 1322 C CA . SER B 1 34 ? -6.438 6.934 -4.969 1 84.38 34 SER B CA 1
ATOM 1323 C C . SER B 1 34 ? -7.336 7.914 -4.223 1 84.38 34 SER B C 1
ATOM 1325 O O . SER B 1 34 ? -7.691 7.684 -3.064 1 84.38 34 SER B O 1
ATOM 1327 N N . GLY B 1 35 ? -7.562 9.133 -4.785 1 83.19 35 GLY B N 1
ATOM 1328 C CA . GLY B 1 35 ? -8.281 10.203 -4.109 1 83.19 35 GLY B CA 1
ATOM 1329 C C . GLY B 1 35 ? -7.391 11.07 -3.242 1 83.19 35 GLY B C 1
ATOM 1330 O O . GLY B 1 35 ? -7.863 12.008 -2.598 1 83.19 35 GLY B O 1
ATOM 1331 N N . ASP B 1 36 ? -6.109 10.742 -3.121 1 86.69 36 ASP B N 1
ATOM 1332 C CA . ASP B 1 36 ? -5.152 11.609 -2.438 1 86.69 36 ASP B CA 1
ATOM 1333 C C . ASP B 1 36 ? -4.727 12.766 -3.332 1 86.69 36 ASP B C 1
ATOM 1335 O O . ASP B 1 36 ? -3.746 12.664 -4.07 1 86.69 36 ASP B O 1
ATOM 1339 N N . LEU B 1 37 ? -5.371 13.883 -3.178 1 88.06 37 LEU B N 1
ATOM 1340 C CA . LEU B 1 37 ? -5.191 15.008 -4.086 1 88.06 37 LEU B CA 1
ATOM 1341 C C . LEU B 1 37 ? -4.324 16.094 -3.441 1 88.06 37 LEU B C 1
ATOM 1343 O O . LEU B 1 37 ? -4.406 17.266 -3.818 1 88.06 37 LEU B O 1
ATOM 1347 N N . ASN B 1 38 ? -3.525 15.797 -2.426 1 90.5 38 ASN B N 1
ATOM 1348 C CA . ASN B 1 38 ? -2.627 16.766 -1.796 1 90.5 38 ASN B CA 1
ATOM 1349 C C . ASN B 1 38 ? -1.687 17.406 -2.812 1 90.5 38 ASN B C 1
ATOM 1351 O O . ASN B 1 38 ? -0.959 16.703 -3.518 1 90.5 38 ASN B O 1
ATOM 1355 N N . PRO B 1 39 ? -1.668 18.688 -2.916 1 93.75 39 PRO B N 1
ATOM 1356 C CA . PRO B 1 39 ? -0.893 19.359 -3.961 1 93.75 39 PRO B CA 1
ATOM 1357 C C . PRO B 1 39 ? 0.611 19.141 -3.816 1 93.75 39 PRO B C 1
ATOM 1359 O O . PRO B 1 39 ? 1.369 19.391 -4.758 1 93.75 39 PRO B O 1
ATOM 1362 N N . ILE B 1 40 ? 1.096 18.672 -2.699 1 92.62 40 ILE B N 1
ATOM 1363 C CA . ILE B 1 40 ? 2.523 18.422 -2.543 1 92.62 40 ILE B CA 1
ATOM 1364 C C . ILE B 1 40 ? 2.961 17.312 -3.504 1 92.62 40 ILE B C 1
ATOM 1366 O O . ILE B 1 40 ? 4.156 17.109 -3.711 1 92.62 40 ILE B O 1
ATOM 1370 N N . HIS B 1 41 ? 2.033 16.562 -4.094 1 95.12 41 HIS B N 1
ATOM 1371 C CA . HIS B 1 41 ? 2.357 15.469 -4.996 1 95.12 41 HIS B CA 1
ATOM 1372 C C . HIS B 1 41 ? 2.381 15.93 -6.449 1 95.12 41 HIS B C 1
ATOM 1374 O O . HIS B 1 41 ? 2.746 15.164 -7.344 1 95.12 41 HIS B O 1
ATOM 1380 N N . TRP B 1 42 ? 2.107 17.219 -6.781 1 95.12 42 TRP B N 1
ATOM 1381 C CA . TRP B 1 42 ? 2.127 17.562 -8.195 1 95.12 42 TRP B CA 1
ATOM 1382 C C . TRP B 1 42 ? 2.443 19.047 -8.383 1 95.12 42 TRP B C 1
ATOM 1384 O O . TRP B 1 42 ? 2.721 19.5 -9.5 1 95.12 42 TRP B O 1
ATOM 1394 N N . ASP B 1 43 ? 2.379 19.844 -7.344 1 96.44 43 ASP B N 1
ATOM 1395 C CA . ASP B 1 43 ? 2.613 21.297 -7.414 1 96.44 43 ASP B CA 1
ATOM 1396 C C . ASP B 1 43 ? 3.916 21.672 -6.715 1 96.44 43 ASP B C 1
ATOM 1398 O O . ASP B 1 43 ? 3.973 21.734 -5.484 1 96.44 43 ASP B O 1
ATOM 1402 N N . ASP B 1 44 ? 4.883 22.062 -7.527 1 97.5 44 ASP B N 1
ATOM 1403 C CA . ASP B 1 44 ? 6.199 22.375 -6.984 1 97.5 44 ASP B CA 1
ATOM 1404 C C . ASP B 1 44 ? 6.148 23.609 -6.082 1 97.5 44 ASP B C 1
ATOM 1406 O O . ASP B 1 44 ? 6.883 23.688 -5.094 1 97.5 44 ASP B O 1
ATOM 1410 N N . GLU B 1 45 ? 5.32 24.516 -6.391 1 97.25 45 GLU B N 1
ATOM 1411 C CA . GLU B 1 45 ? 5.242 25.734 -5.582 1 97.25 45 GLU B CA 1
ATOM 1412 C C . GLU B 1 45 ? 4.684 25.438 -4.195 1 97.25 45 GLU B C 1
ATOM 1414 O O . GLU B 1 45 ? 5.199 25.938 -3.191 1 97.25 45 GLU B O 1
ATOM 1419 N N . ILE B 1 46 ? 3.721 24.641 -4.176 1 94.75 46 ILE B N 1
ATOM 1420 C CA . ILE B 1 46 ? 3.141 24.266 -2.889 1 94.75 46 ILE B CA 1
ATOM 1421 C C . ILE B 1 46 ? 4.129 23.406 -2.107 1 94.75 46 ILE B C 1
ATOM 1423 O O . ILE B 1 46 ? 4.27 23.562 -0.892 1 94.75 46 ILE B O 1
ATOM 1427 N N . ALA B 1 47 ? 4.816 22.484 -2.76 1 94.81 47 ALA B N 1
ATOM 1428 C CA . ALA B 1 47 ? 5.832 21.656 -2.107 1 94.81 47 ALA B CA 1
ATOM 1429 C C . ALA B 1 47 ? 6.895 22.531 -1.444 1 94.81 47 ALA B C 1
ATOM 1431 O O . ALA B 1 47 ? 7.262 22.297 -0.29 1 94.81 47 ALA B O 1
ATOM 1432 N N . LYS B 1 48 ? 7.277 23.578 -2.082 1 95.75 48 LYS B N 1
ATOM 1433 C CA . LYS B 1 48 ? 8.305 24.469 -1.562 1 95.75 48 LYS B CA 1
ATOM 1434 C C . LYS B 1 48 ? 7.816 25.219 -0.32 1 95.75 48 LYS B C 1
ATOM 1436 O O . LYS B 1 48 ? 8.586 25.438 0.615 1 95.75 48 LYS B O 1
ATOM 1441 N N . VAL B 1 49 ? 6.613 25.562 -0.34 1 93.75 49 VAL B N 1
ATOM 1442 C CA . VAL B 1 49 ? 6.02 26.297 0.772 1 93.75 49 VAL B CA 1
ATOM 1443 C C . VAL B 1 49 ? 6.125 25.469 2.051 1 93.75 49 VAL B C 1
ATOM 1445 O O . VAL B 1 49 ? 6.316 26.016 3.139 1 93.75 49 VAL B O 1
ATOM 1448 N N . VAL B 1 50 ? 6.117 24.109 1.88 1 88.94 50 VAL B N 1
ATOM 1449 C CA . VAL B 1 50 ? 6.137 23.281 3.078 1 88.94 50 VAL B CA 1
ATOM 1450 C C . VAL B 1 50 ? 7.535 22.703 3.295 1 88.94 50 VAL B C 1
ATOM 1452 O O . VAL B 1 50 ? 7.711 21.719 4.008 1 88.94 50 VAL B O 1
ATOM 1455 N N . GLY B 1 51 ? 8.508 23.234 2.576 1 92.94 51 GLY B N 1
ATOM 1456 C CA . GLY B 1 51 ? 9.891 22.938 2.898 1 92.94 51 GLY B CA 1
ATOM 1457 C C . GLY B 1 51 ? 10.477 21.828 2.045 1 92.94 51 GLY B C 1
ATOM 1458 O O . GLY B 1 51 ? 11.547 21.297 2.352 1 92.94 51 GLY B O 1
ATOM 1459 N N . LEU B 1 52 ? 9.789 21.469 0.998 1 93.81 52 LEU B N 1
ATOM 1460 C CA . LEU B 1 52 ? 10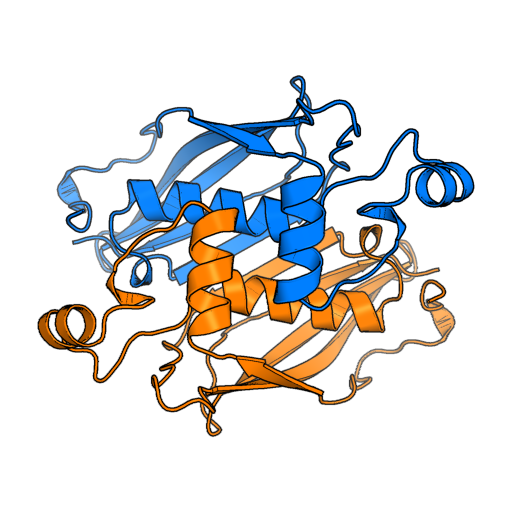.289 20.469 0.063 1 93.81 52 LEU B CA 1
ATOM 1461 C C . LEU B 1 52 ? 10.898 21.125 -1.172 1 93.81 52 LEU B C 1
ATOM 1463 O O . LEU B 1 52 ? 10.5 22.234 -1.543 1 93.81 52 LEU B O 1
ATOM 1467 N N . ASP B 1 53 ? 11.797 20.469 -1.749 1 95.44 53 ASP B N 1
ATOM 1468 C CA . ASP B 1 53 ? 12.469 21.031 -2.918 1 95.44 53 ASP B CA 1
ATOM 1469 C C . ASP B 1 53 ? 11.578 20.922 -4.16 1 95.44 53 ASP B C 1
ATOM 1471 O O . ASP B 1 53 ? 11.648 21.781 -5.051 1 95.44 53 ASP B O 1
ATOM 1475 N N . THR B 1 54 ? 10.867 19.859 -4.32 1 97.5 54 THR B N 1
ATOM 1476 C CA . THR B 1 54 ? 9.945 19.578 -5.41 1 97.5 54 THR B CA 1
ATOM 1477 C C . THR B 1 54 ? 8.812 18.672 -4.934 1 97.5 54 THR B C 1
ATOM 1479 O O . THR B 1 54 ? 8.805 18.219 -3.783 1 97.5 54 THR B O 1
ATOM 1482 N N . ALA B 1 55 ? 7.848 18.469 -5.746 1 97.06 55 ALA B N 1
ATOM 1483 C CA . ALA B 1 55 ? 6.777 17.531 -5.434 1 97.06 55 ALA B CA 1
ATOM 1484 C C . ALA B 1 55 ? 7.344 16.141 -5.129 1 97.06 55 ALA B C 1
ATOM 1486 O O . ALA B 1 55 ? 8.359 15.742 -5.699 1 97.06 55 ALA B O 1
ATOM 1487 N N . ILE B 1 56 ? 6.637 15.438 -4.223 1 96.44 56 ILE B N 1
ATOM 1488 C CA . ILE B 1 56 ? 7.125 14.133 -3.791 1 96.44 56 ILE B CA 1
ATOM 1489 C C . ILE B 1 56 ? 6.09 13.062 -4.125 1 96.44 56 ILE B C 1
ATOM 1491 O O . ILE B 1 56 ? 4.895 13.352 -4.227 1 96.44 56 ILE B O 1
ATOM 1495 N N . ALA B 1 57 ? 6.551 11.875 -4.316 1 95.81 57 ALA B N 1
ATOM 1496 C CA . ALA B 1 57 ? 5.668 10.742 -4.586 1 95.81 57 ALA B CA 1
ATOM 1497 C C . ALA B 1 57 ? 4.797 10.43 -3.373 1 95.81 57 ALA B C 1
ATOM 1499 O O . ALA B 1 57 ? 5.203 10.664 -2.232 1 95.81 57 ALA B O 1
ATOM 1500 N N . HIS B 1 58 ? 3.625 9.883 -3.705 1 93.88 58 HIS B N 1
ATOM 1501 C CA . HIS B 1 58 ? 2.814 9.312 -2.637 1 93.88 58 HIS B CA 1
ATOM 1502 C C . HIS B 1 58 ? 3.514 8.117 -1.998 1 93.88 58 HIS B C 1
ATOM 1504 O O . HIS B 1 58 ? 3.928 7.188 -2.697 1 93.88 58 HIS B O 1
ATOM 1510 N N . GLY B 1 59 ? 3.609 8.125 -0.645 1 94.06 59 GLY B N 1
ATOM 1511 C CA . GLY B 1 59 ? 4.156 6.961 0.034 1 94.06 59 GLY B CA 1
ATOM 1512 C C . GLY B 1 59 ? 3.432 5.672 -0.312 1 94.06 59 GLY B C 1
ATOM 1513 O O . GLY B 1 59 ? 4.066 4.641 -0.533 1 94.06 59 GLY B O 1
ATOM 1514 N N . MET B 1 60 ? 2.146 5.766 -0.41 1 93.19 60 MET B N 1
ATOM 1515 C CA . MET B 1 60 ? 1.33 4.59 -0.7 1 93.19 60 MET B CA 1
ATOM 1516 C C . MET B 1 60 ? 1.553 4.113 -2.131 1 93.19 60 MET B C 1
ATOM 1518 O O . MET B 1 60 ? 1.488 2.914 -2.406 1 93.19 60 MET B O 1
ATOM 1522 N N . LEU B 1 61 ? 1.807 5.062 -3.086 1 92.94 61 LEU B N 1
ATOM 1523 C CA . LEU B 1 61 ? 2.154 4.664 -4.445 1 92.94 61 LEU B CA 1
ATOM 1524 C C . LEU B 1 61 ? 3.457 3.871 -4.465 1 92.94 61 LEU B C 1
ATOM 1526 O O . LEU B 1 61 ? 3.521 2.789 -5.051 1 92.94 61 LEU B O 1
ATOM 1530 N N . THR B 1 62 ? 4.492 4.367 -3.797 1 95.69 62 THR B N 1
ATOM 1531 C CA . THR B 1 62 ? 5.766 3.66 -3.77 1 95.69 62 THR B CA 1
ATOM 1532 C C . THR B 1 62 ? 5.617 2.305 -3.084 1 95.69 62 THR B C 1
ATOM 1534 O O . THR B 1 62 ? 6.203 1.312 -3.525 1 95.69 62 THR B O 1
ATOM 1537 N N . MET B 1 63 ? 4.836 2.311 -1.986 1 95.75 63 MET B N 1
ATOM 1538 C CA . MET B 1 63 ? 4.531 1.049 -1.317 1 95.75 63 MET B CA 1
ATOM 1539 C C . MET B 1 63 ? 3.863 0.071 -2.279 1 95.75 63 MET B C 1
ATOM 1541 O O . MET B 1 63 ? 4.23 -1.104 -2.328 1 95.75 63 MET B O 1
ATOM 1545 N N . GLY B 1 64 ? 2.924 0.561 -3.006 1 93.94 64 GLY B N 1
ATOM 1546 C CA . GLY B 1 64 ? 2.234 -0.278 -3.975 1 93.94 64 GLY B CA 1
ATOM 1547 C C . GLY B 1 64 ? 3.156 -0.835 -5.043 1 93.94 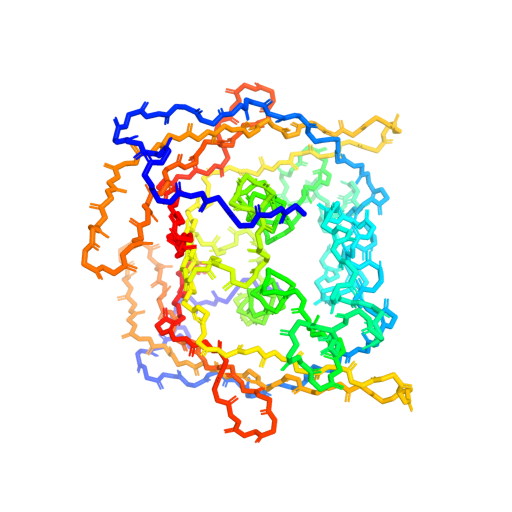64 GLY B C 1
ATOM 1548 O O . GLY B 1 64 ? 3.066 -2.014 -5.395 1 93.94 64 GLY B O 1
ATOM 1549 N N . ILE B 1 65 ? 4.02 -0.028 -5.566 1 94.56 65 ILE B N 1
ATOM 1550 C CA . ILE B 1 65 ? 4.988 -0.466 -6.57 1 94.56 65 ILE B CA 1
ATOM 1551 C C . ILE B 1 65 ? 5.875 -1.562 -5.984 1 94.56 65 ILE B C 1
ATOM 1553 O O . ILE B 1 65 ? 6.129 -2.578 -6.637 1 94.56 65 ILE B O 1
ATOM 1557 N N . GLY B 1 66 ? 6.309 -1.393 -4.762 1 96.56 66 GLY B N 1
ATOM 1558 C CA . GLY B 1 66 ? 7.082 -2.428 -4.094 1 96.56 66 GLY B CA 1
ATOM 1559 C C . GLY B 1 66 ? 6.324 -3.734 -3.941 1 96.56 66 GLY B C 1
ATOM 1560 O O . GLY B 1 66 ? 6.891 -4.812 -4.133 1 96.56 66 GLY B O 1
ATOM 1561 N N . GLY B 1 67 ? 5.066 -3.623 -3.516 1 95.38 67 GLY B N 1
ATOM 1562 C CA . GLY B 1 67 ? 4.223 -4.809 -3.477 1 95.38 67 GLY B CA 1
ATOM 1563 C C . GLY B 1 67 ? 4.113 -5.504 -4.82 1 95.38 67 GLY B C 1
ATOM 1564 O O . GLY B 1 67 ? 4.125 -6.734 -4.891 1 95.38 67 GLY B O 1
ATOM 1565 N N . GLY B 1 68 ? 4.004 -4.699 -5.898 1 92.5 68 GLY B N 1
ATOM 1566 C CA . GLY B 1 68 ? 3.994 -5.25 -7.246 1 92.5 68 GLY B CA 1
ATOM 1567 C C . GLY B 1 68 ? 5.27 -5.988 -7.598 1 92.5 68 GLY B C 1
ATOM 1568 O O . GLY B 1 68 ? 5.227 -7.047 -8.234 1 92.5 68 GLY B O 1
ATOM 1569 N N . TYR B 1 69 ? 6.352 -5.461 -7.191 1 94.69 69 TYR B N 1
ATOM 1570 C CA . TYR B 1 69 ? 7.648 -6.102 -7.371 1 94.69 69 TYR B CA 1
ATOM 1571 C C . TYR B 1 69 ? 7.664 -7.488 -6.742 1 94.69 69 TYR B C 1
ATOM 1573 O O . TYR B 1 69 ? 8.078 -8.461 -7.379 1 94.69 69 TYR B O 1
ATOM 1581 N N . VAL B 1 70 ? 7.16 -7.625 -5.523 1 95.75 70 VAL B N 1
ATOM 1582 C CA . VAL B 1 70 ? 7.102 -8.914 -4.836 1 95.75 70 VAL B CA 1
ATOM 1583 C C . VAL B 1 70 ? 6.141 -9.844 -5.57 1 95.75 70 VAL B C 1
ATOM 1585 O O . VAL B 1 70 ? 6.457 -11.016 -5.805 1 95.75 70 VAL B O 1
ATOM 1588 N N . THR B 1 71 ? 5.012 -9.312 -5.969 1 92.62 71 THR B N 1
ATOM 1589 C CA . THR B 1 71 ? 3.986 -10.086 -6.652 1 92.62 71 THR B CA 1
ATOM 1590 C C . THR B 1 71 ? 4.52 -10.656 -7.965 1 92.62 71 THR B C 1
ATOM 1592 O O . THR B 1 71 ? 4.258 -11.812 -8.297 1 92.62 71 THR B O 1
ATOM 1595 N N . SER B 1 72 ? 5.25 -9.844 -8.648 1 90 72 SER B N 1
ATOM 1596 C CA . SER B 1 72 ? 5.836 -10.289 -9.906 1 90 72 SER B CA 1
ATOM 1597 C C . SER B 1 72 ? 6.785 -11.469 -9.695 1 90 72 SER B C 1
ATOM 1599 O O . SER B 1 72 ? 6.82 -12.398 -10.508 1 90 72 SER B O 1
ATOM 1601 N N . TRP B 1 73 ? 7.496 -11.422 -8.664 1 94.38 73 TRP B N 1
ATOM 1602 C CA . TRP B 1 73 ? 8.438 -12.5 -8.383 1 94.38 73 TRP B CA 1
ATOM 1603 C C . TRP B 1 73 ? 7.703 -13.766 -7.945 1 94.38 73 TRP B C 1
ATOM 1605 O O . TRP B 1 73 ? 8.078 -14.867 -8.336 1 94.38 73 TRP B O 1
ATOM 1615 N N . VAL B 1 74 ? 6.676 -13.578 -7.16 1 94.44 74 VAL B N 1
ATOM 1616 C CA . VAL B 1 74 ? 5.895 -14.703 -6.648 1 94.44 74 VAL B CA 1
ATOM 1617 C C . VAL B 1 74 ? 5.102 -15.344 -7.785 1 94.44 74 VAL B C 1
ATOM 1619 O O . VAL B 1 74 ? 4.922 -16.562 -7.816 1 94.44 74 VAL B O 1
ATOM 1622 N N . GLY B 1 75 ? 4.582 -14.547 -8.672 1 87.25 75 GLY B N 1
ATOM 1623 C CA . GLY B 1 75 ? 3.939 -15.062 -9.875 1 87.25 75 GLY B CA 1
ATOM 1624 C C . GLY B 1 75 ? 2.426 -14.992 -9.812 1 87.25 75 GLY B C 1
ATOM 1625 O O . GLY B 1 75 ? 1.744 -15.383 -10.766 1 87.25 75 GLY B O 1
ATOM 1626 N N . ASP B 1 76 ? 1.81 -14.68 -8.656 1 78.88 76 ASP B N 1
ATOM 1627 C CA . ASP B 1 76 ? 0.362 -14.57 -8.5 1 78.88 76 ASP B CA 1
ATOM 1628 C C . ASP B 1 76 ? -0.007 -13.43 -7.559 1 78.88 76 ASP B C 1
ATOM 1630 O O . ASP B 1 76 ? 0.423 -13.398 -6.406 1 78.88 76 ASP B O 1
ATOM 1634 N N . PRO B 1 77 ? -0.829 -12.547 -8.008 1 69.56 77 PRO B N 1
ATOM 1635 C CA . PRO B 1 77 ? -1.167 -11.406 -7.152 1 69.56 77 PRO B CA 1
ATOM 1636 C C . PRO B 1 77 ? -1.907 -11.82 -5.883 1 69.56 77 PRO B C 1
ATOM 1638 O O . PRO B 1 77 ? -1.799 -11.141 -4.852 1 69.56 77 PRO B O 1
ATOM 1641 N N . GLY B 1 78 ? -2.592 -12.922 -5.957 1 78.38 78 GLY B N 1
ATOM 1642 C CA . GLY B 1 78 ? -3.32 -13.359 -4.777 1 78.38 78 GLY B CA 1
ATOM 1643 C C . GLY B 1 78 ? -2.453 -14.109 -3.785 1 78.38 78 GLY B C 1
ATOM 1644 O O . GLY B 1 78 ? -2.916 -14.484 -2.705 1 78.38 78 GLY B O 1
ATOM 1645 N N . ALA B 1 79 ? -1.218 -14.18 -4.16 1 90.94 79 ALA B N 1
ATOM 1646 C CA . ALA B 1 79 ? -0.364 -15.039 -3.34 1 90.94 79 ALA B CA 1
ATOM 1647 C C . ALA B 1 79 ? 0.241 -14.258 -2.178 1 90.94 79 ALA B C 1
ATOM 1649 O O . ALA B 1 79 ? 0.675 -14.844 -1.185 1 90.94 79 ALA B O 1
ATOM 1650 N N . VAL B 1 80 ? 0.354 -12.891 -2.277 1 95.5 80 VAL B N 1
ATOM 1651 C CA . VAL B 1 80 ? 0.868 -12.086 -1.173 1 95.5 80 VAL B CA 1
ATOM 1652 C C . VAL B 1 80 ? -0.185 -11.992 -0.071 1 95.5 80 VAL B C 1
ATOM 1654 O O . VAL B 1 80 ? -1.315 -11.562 -0.318 1 95.5 80 VAL B O 1
ATOM 1657 N N . THR B 1 81 ? 0.224 -12.344 1.182 1 96.94 81 THR B N 1
ATOM 1658 C CA . THR B 1 81 ? -0.757 -12.469 2.252 1 96.94 81 THR B CA 1
ATOM 1659 C C . THR B 1 81 ? -0.609 -11.328 3.258 1 96.94 81 THR B C 1
ATOM 1661 O O . THR B 1 81 ? -1.55 -11.016 3.99 1 96.94 81 THR B O 1
ATOM 1664 N N . GLU B 1 82 ? 0.56 -10.789 3.326 1 98.12 82 GLU B N 1
ATOM 1665 C CA . GLU B 1 82 ? 0.824 -9.703 4.258 1 98.12 82 GLU B CA 1
ATOM 1666 C C . GLU B 1 82 ? 1.943 -8.797 3.748 1 98.12 82 GLU B C 1
ATOM 1668 O O . GLU B 1 82 ? 2.879 -9.266 3.098 1 98.12 82 GLU B O 1
ATOM 1673 N N . TYR B 1 83 ? 1.858 -7.512 4.035 1 98.62 83 TYR B N 1
ATOM 1674 C CA . TYR B 1 83 ? 2.846 -6.543 3.574 1 98.62 83 TYR B CA 1
ATOM 1675 C C . TYR B 1 83 ? 2.941 -5.363 4.535 1 98.62 83 TYR B C 1
ATOM 1677 O O . TYR B 1 83 ? 1.927 -4.758 4.891 1 98.62 83 TYR B O 1
ATOM 1685 N N . ASN B 1 84 ? 4.141 -5.098 5.031 1 98.81 84 ASN B N 1
ATOM 1686 C CA . ASN B 1 84 ? 4.43 -4.016 5.965 1 98.81 84 ASN B CA 1
ATOM 1687 C C . ASN B 1 84 ? 5.551 -3.117 5.453 1 98.81 84 ASN B C 1
ATOM 1689 O O . ASN B 1 84 ? 6.555 -3.607 4.93 1 98.81 84 ASN B O 1
ATOM 1693 N N . VAL B 1 85 ? 5.324 -1.817 5.637 1 98.38 85 VAL B N 1
ATOM 1694 C CA . VAL B 1 85 ? 6.367 -0.871 5.254 1 98.38 85 VAL B CA 1
ATOM 1695 C C . VAL B 1 85 ? 6.441 0.259 6.277 1 98.38 85 VAL B C 1
ATOM 1697 O O . VAL B 1 85 ? 5.41 0.777 6.715 1 98.38 85 VAL B O 1
ATOM 1700 N N . ARG B 1 86 ? 7.664 0.572 6.684 1 98.12 86 ARG B N 1
ATOM 1701 C CA . ARG B 1 86 ? 7.969 1.854 7.309 1 98.12 86 ARG B CA 1
ATOM 1702 C C . ARG B 1 86 ? 8.484 2.855 6.281 1 98.12 86 ARG B C 1
ATOM 1704 O O . ARG B 1 86 ? 9.406 2.553 5.52 1 98.12 86 ARG B O 1
ATOM 1711 N N . PHE B 1 87 ? 7.891 3.988 6.324 1 97.31 87 PHE B N 1
ATOM 1712 C CA . PHE B 1 87 ? 8.32 5.047 5.418 1 97.31 87 PHE B CA 1
ATOM 1713 C C . PHE B 1 87 ? 9.43 5.883 6.051 1 97.31 87 PHE B C 1
ATOM 1715 O O . PHE B 1 87 ? 9.195 6.598 7.027 1 97.31 87 PHE B O 1
ATOM 1722 N N . THR B 1 88 ? 10.625 5.875 5.426 1 96.44 88 THR B N 1
ATOM 1723 C CA . THR B 1 88 ? 11.758 6.465 6.137 1 96.44 88 THR B CA 1
ATOM 1724 C C . THR B 1 88 ? 12.211 7.754 5.457 1 96.44 88 THR B C 1
ATOM 1726 O O . THR B 1 88 ? 12.93 8.555 6.051 1 96.44 88 THR B O 1
ATOM 1729 N N . ALA B 1 89 ? 11.875 7.977 4.207 1 96.12 89 ALA B N 1
ATOM 1730 C CA . ALA B 1 89 ? 12.266 9.195 3.512 1 96.12 89 ALA B CA 1
ATOM 1731 C C . ALA B 1 89 ? 11.312 9.508 2.363 1 96.12 89 ALA B C 1
ATOM 1733 O O . ALA B 1 89 ? 10.68 8.602 1.812 1 96.12 89 ALA B O 1
ATOM 1734 N N . VAL B 1 90 ? 11.211 10.742 1.99 1 95.25 90 VAL B N 1
ATOM 1735 C CA . VAL B 1 90 ? 10.375 11.164 0.872 1 95.25 90 VAL B CA 1
ATOM 1736 C C . VAL B 1 90 ? 11.07 10.836 -0.447 1 95.25 90 VAL B C 1
ATOM 1738 O O . VAL B 1 90 ? 12.273 10.594 -0.476 1 95.25 90 VAL B O 1
ATOM 1741 N N . VAL B 1 91 ? 10.297 10.789 -1.523 1 97.38 91 VAL B N 1
ATOM 1742 C CA . VAL B 1 91 ? 10.812 10.562 -2.871 1 97.38 91 VAL B CA 1
ATOM 1743 C C . VAL B 1 91 ? 10.539 11.789 -3.74 1 97.38 91 VAL B C 1
ATOM 1745 O O . VAL B 1 91 ? 9.438 11.938 -4.281 1 97.38 91 VAL B O 1
ATOM 1748 N N . PRO B 1 92 ? 11.508 12.68 -3.926 1 97.88 92 PRO B N 1
ATOM 1749 C CA . PRO B 1 92 ? 11.312 13.828 -4.82 1 97.88 92 PRO B CA 1
ATOM 1750 C C . PRO B 1 92 ? 11.141 13.414 -6.277 1 97.88 92 PRO B C 1
ATOM 1752 O O . PRO B 1 92 ? 11.875 12.555 -6.773 1 97.88 92 PRO B O 1
ATOM 1755 N N . VAL B 1 93 ? 10.164 13.984 -6.902 1 98.12 93 VAL B N 1
ATOM 1756 C CA . VAL B 1 93 ? 9.906 13.703 -8.312 1 98.12 93 VAL B CA 1
ATOM 1757 C C . VAL B 1 93 ? 9.867 15.008 -9.102 1 98.12 93 VAL B C 1
ATOM 1759 O O . VAL B 1 93 ? 8.805 15.609 -9.273 1 98.12 93 VAL B O 1
ATOM 1762 N N . PRO B 1 94 ? 10.977 15.375 -9.648 1 97.19 94 PRO B N 1
ATOM 1763 C CA . PRO B 1 94 ? 11.023 16.609 -10.438 1 97.19 94 PRO B CA 1
ATOM 1764 C C . PRO B 1 94 ? 10.109 16.562 -11.664 1 97.19 94 PRO B C 1
ATOM 1766 O O . PRO B 1 94 ? 9.867 15.492 -12.211 1 97.19 94 PRO B O 1
ATOM 1769 N N . ASN B 1 95 ? 9.648 17.766 -12.031 1 96.38 95 ASN B N 1
ATOM 1770 C CA . ASN B 1 95 ? 8.836 17.891 -13.234 1 96.38 95 ASN B CA 1
ATOM 1771 C C . ASN B 1 95 ? 9.695 18.188 -14.461 1 96.38 95 ASN B C 1
ATOM 1773 O O . ASN B 1 95 ? 9.539 19.234 -15.102 1 96.38 95 ASN B O 1
ATOM 1777 N N . ASP B 1 96 ? 10.531 17.312 -14.867 1 95.88 96 ASP B N 1
ATOM 1778 C CA . ASP B 1 96 ? 11.484 17.531 -15.953 1 95.88 96 ASP B CA 1
ATOM 1779 C C . ASP B 1 96 ? 11.32 16.469 -17.047 1 95.88 96 ASP B C 1
ATOM 1781 O O . ASP B 1 96 ? 12.195 16.312 -17.891 1 95.88 96 ASP B O 1
ATOM 1785 N N . GLY B 1 97 ? 10.297 15.688 -17 1 92.38 97 GLY B N 1
ATOM 1786 C CA . GLY B 1 97 ? 10.039 14.648 -17.984 1 92.38 97 GLY B CA 1
ATOM 1787 C C . GLY B 1 97 ? 10.695 13.328 -17.625 1 92.38 97 GLY B C 1
ATOM 1788 O O . GLY B 1 97 ? 10.328 12.281 -18.172 1 92.38 97 GLY B O 1
ATOM 1789 N N . LYS B 1 98 ? 11.648 13.359 -16.797 1 95.62 98 LYS B N 1
ATOM 1790 C CA . LYS B 1 98 ? 12.344 12.141 -16.375 1 95.62 98 LYS B CA 1
ATOM 1791 C C . LYS B 1 98 ? 11.844 11.672 -15.016 1 95.62 98 LYS B C 1
ATOM 1793 O O . LYS B 1 98 ? 11.625 10.477 -14.812 1 95.62 98 LYS B O 1
ATOM 1798 N N . GLY B 1 99 ? 11.695 12.578 -14.07 1 97.94 99 GLY B N 1
ATOM 1799 C CA . GLY B 1 99 ? 11.219 12.25 -12.742 1 97.94 99 GLY B CA 1
ATOM 1800 C C . GLY B 1 99 ? 12.25 11.508 -11.906 1 97.94 99 GLY B C 1
ATOM 1801 O O . GLY B 1 99 ? 13.414 11.891 -11.859 1 97.94 99 GLY B O 1
ATOM 1802 N N . ALA B 1 100 ? 11.789 10.508 -11.141 1 97.81 100 ALA B N 1
ATOM 1803 C CA . ALA B 1 100 ? 12.641 9.727 -10.25 1 97.81 100 ALA B CA 1
ATOM 1804 C C . ALA B 1 100 ? 12.727 8.273 -10.703 1 97.81 100 ALA B C 1
ATOM 1806 O O . ALA B 1 100 ? 12.023 7.863 -11.633 1 97.81 100 ALA B O 1
ATOM 1807 N N . GLU B 1 101 ? 13.656 7.594 -10.117 1 98.12 101 GLU B N 1
ATOM 1808 C CA . GLU B 1 101 ? 13.766 6.145 -10.266 1 98.12 101 GLU B CA 1
ATOM 1809 C C . GLU B 1 101 ? 13.727 5.445 -8.906 1 98.12 101 GLU B C 1
ATOM 1811 O O . GLU B 1 101 ? 14.438 5.832 -7.98 1 98.12 101 GLU B O 1
ATOM 1816 N N . LEU B 1 102 ? 12.875 4.465 -8.836 1 98.06 102 LEU B N 1
ATOM 1817 C CA . LEU B 1 102 ? 12.875 3.582 -7.672 1 98.06 102 LEU B CA 1
ATOM 1818 C C . LEU B 1 102 ? 13.609 2.285 -7.973 1 98.06 102 LEU B C 1
ATOM 1820 O O . LEU B 1 102 ? 13.391 1.662 -9.016 1 98.06 102 LEU B O 1
ATOM 1824 N N . VAL B 1 103 ? 14.484 1.911 -7.078 1 98.69 103 VAL B N 1
ATOM 1825 C CA . VAL B 1 103 ? 15.195 0.645 -7.199 1 98.69 103 VAL B CA 1
ATOM 1826 C C . VAL B 1 103 ? 14.742 -0.311 -6.098 1 98.69 103 VAL B C 1
ATOM 1828 O O . VAL B 1 103 ? 14.852 0.003 -4.91 1 98.69 103 VAL B O 1
ATOM 1831 N N . PHE B 1 104 ? 14.227 -1.451 -6.527 1 98.5 104 PHE B N 1
ATOM 1832 C CA . PHE B 1 104 ? 13.781 -2.453 -5.566 1 98.5 104 PHE B CA 1
ATOM 1833 C C . PHE B 1 104 ? 14.656 -3.701 -5.645 1 98.5 104 PHE B C 1
ATOM 1835 O O . PHE B 1 104 ? 15.062 -4.113 -6.73 1 98.5 104 PHE B O 1
ATOM 1842 N N . SER B 1 105 ? 14.891 -4.258 -4.516 1 98.69 105 SER B N 1
ATOM 1843 C CA . SER B 1 105 ? 15.477 -5.586 -4.352 1 98.69 105 SER B CA 1
ATOM 1844 C C . SER B 1 105 ? 14.859 -6.316 -3.162 1 98.69 105 SER B C 1
ATOM 1846 O O . SER B 1 105 ? 14.031 -5.754 -2.439 1 98.69 105 SER B O 1
ATOM 1848 N N . GLY B 1 106 ? 15.211 -7.598 -3.045 1 98.56 106 GLY B N 1
ATOM 1849 C CA . GLY B 1 106 ? 14.656 -8.383 -1.95 1 98.56 106 GLY B CA 1
ATOM 1850 C C . GLY B 1 106 ? 15.516 -9.578 -1.589 1 98.56 106 GLY B C 1
ATOM 1851 O O . GLY B 1 106 ? 16.422 -9.953 -2.334 1 98.56 106 GLY B O 1
ATOM 1852 N N . LYS B 1 107 ? 15.219 -10.055 -0.459 1 98.81 107 LYS B N 1
ATOM 1853 C CA . LYS B 1 107 ? 15.867 -11.258 0.053 1 98.81 107 LYS B CA 1
ATOM 1854 C C . LYS B 1 107 ? 14.883 -12.125 0.833 1 98.81 107 LYS B C 1
ATOM 1856 O O . LYS B 1 107 ? 14.086 -11.609 1.624 1 98.81 107 LYS B O 1
ATOM 1861 N N . VAL B 1 108 ? 14.992 -13.43 0.601 1 98.88 108 VAL B N 1
ATOM 1862 C CA . VAL B 1 108 ? 14.164 -14.352 1.364 1 98.88 108 VAL B CA 1
ATOM 1863 C C . VAL B 1 108 ? 14.672 -14.438 2.803 1 98.88 108 VAL B C 1
ATOM 1865 O O . VAL B 1 108 ? 15.805 -14.867 3.043 1 98.88 108 VAL B O 1
ATOM 1868 N N . LYS B 1 109 ? 13.812 -14.078 3.697 1 98.88 109 LYS B N 1
ATOM 1869 C CA . LYS B 1 109 ? 14.18 -14.047 5.109 1 98.88 109 LYS B CA 1
ATOM 1870 C C . LYS B 1 109 ? 13.859 -15.375 5.789 1 98.88 109 LYS B C 1
ATOM 1872 O O . LYS B 1 109 ? 14.602 -15.82 6.672 1 98.88 109 LYS B O 1
ATOM 1877 N N . SER B 1 110 ? 12.742 -15.984 5.402 1 98.88 110 SER B N 1
ATOM 1878 C CA . SER B 1 110 ? 12.328 -17.25 5.988 1 98.88 110 SER B CA 1
ATOM 1879 C C . SER B 1 110 ? 11.336 -17.984 5.086 1 98.88 110 SER B C 1
ATOM 1881 O O . SER B 1 110 ? 10.742 -17.375 4.191 1 98.88 110 SER B O 1
ATOM 1883 N N . VAL B 1 111 ? 11.25 -19.25 5.316 1 98.69 111 VAL B N 1
ATOM 1884 C CA . VAL B 1 111 ? 10.258 -20.094 4.66 1 98.69 111 VAL B CA 1
ATOM 1885 C C . VAL B 1 111 ? 9.57 -20.984 5.695 1 98.69 111 VAL B C 1
ATOM 1887 O O . VAL B 1 111 ? 10.156 -21.297 6.734 1 98.69 111 VAL B O 1
ATOM 1890 N N . ASP B 1 112 ? 8.352 -21.359 5.367 1 98.56 112 ASP B N 1
ATOM 1891 C CA . ASP B 1 112 ? 7.594 -22.281 6.207 1 98.56 112 ASP B CA 1
ATOM 1892 C C . ASP B 1 112 ? 7.027 -23.438 5.383 1 98.56 112 ASP B C 1
ATOM 1894 O O . ASP B 1 112 ? 6.059 -23.266 4.641 1 98.56 112 ASP B O 1
ATOM 1898 N N . PRO B 1 113 ? 7.551 -24.609 5.512 1 97.62 113 PRO B N 1
ATOM 1899 C CA . PRO B 1 113 ? 7.113 -25.734 4.691 1 97.62 113 PRO B CA 1
ATOM 1900 C C . PRO B 1 113 ? 5.68 -26.172 4.992 1 97.62 113 PRO B C 1
ATOM 1902 O O . PRO B 1 113 ? 4.98 -26.672 4.109 1 97.62 113 PRO B O 1
ATOM 1905 N N . GLU B 1 114 ? 5.25 -25.969 6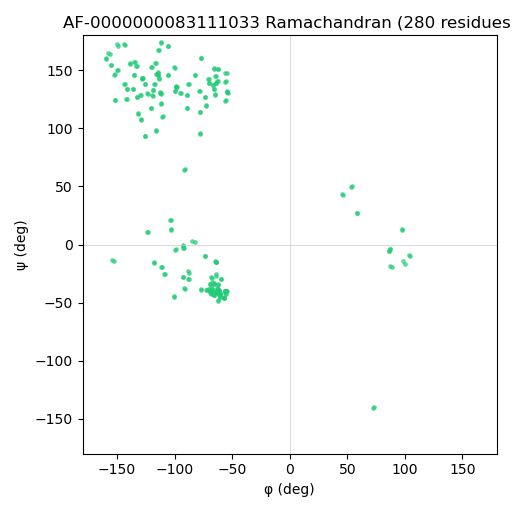.18 1 98.06 114 GLU B N 1
ATOM 1906 C CA . GLU B 1 114 ? 3.904 -26.406 6.547 1 98.06 114 GLU B CA 1
ATOM 1907 C C . GLU B 1 114 ? 2.846 -25.578 5.809 1 98.06 114 GLU B C 1
ATOM 1909 O O . GLU B 1 114 ? 1.902 -26.141 5.25 1 98.06 114 GLU B O 1
ATOM 1914 N N . SER B 1 115 ? 3.074 -24.312 5.738 1 97.38 115 SER B N 1
ATOM 1915 C CA . SER B 1 115 ? 2.105 -23.438 5.074 1 97.38 115 SER B CA 1
ATOM 1916 C C . SER B 1 115 ? 2.539 -23.125 3.65 1 97.38 115 SER B C 1
ATOM 1918 O O . SER B 1 115 ? 1.829 -22.422 2.926 1 97.38 115 SER B O 1
ATOM 1920 N N . LYS B 1 116 ? 3.699 -23.594 3.289 1 98 116 LYS B N 1
ATOM 1921 C CA . LYS B 1 116 ? 4.316 -23.281 2.004 1 98 116 LYS B CA 1
ATOM 1922 C C . LYS B 1 116 ? 4.391 -21.766 1.786 1 98 116 LYS B C 1
ATOM 1924 O O . LYS B 1 116 ? 4.008 -21.266 0.725 1 98 116 LYS B O 1
ATOM 1929 N N . SER B 1 117 ? 4.91 -21.109 2.816 1 98.38 117 SER B N 1
ATOM 1930 C CA . SER B 1 117 ? 4.977 -19.656 2.756 1 98.38 117 SER B CA 1
ATOM 1931 C C . SER B 1 117 ? 6.422 -19.172 2.771 1 98.38 117 SER B C 1
ATOM 1933 O O . SER B 1 117 ? 7.316 -19.875 3.236 1 98.38 117 SER B O 1
ATOM 1935 N N . VAL B 1 118 ? 6.582 -18 2.246 1 98.69 118 VAL B N 1
ATOM 1936 C CA . VAL B 1 118 ? 7.871 -17.312 2.215 1 98.69 118 VAL B CA 1
ATOM 1937 C C . VAL B 1 118 ? 7.727 -15.906 2.779 1 98.69 118 VAL B C 1
ATOM 1939 O O . VAL B 1 118 ? 6.684 -15.266 2.611 1 98.69 118 VAL B O 1
ATOM 1942 N N . THR B 1 119 ? 8.703 -15.43 3.5 1 98.88 119 THR B N 1
ATOM 1943 C CA . THR B 1 119 ? 8.812 -14.039 3.936 1 98.88 119 THR B CA 1
ATOM 1944 C C . THR B 1 119 ? 9.984 -13.352 3.244 1 98.88 119 THR B C 1
ATOM 1946 O O . THR B 1 119 ? 11.102 -13.875 3.232 1 98.88 119 THR B O 1
ATOM 1949 N N . ILE B 1 120 ? 9.727 -12.227 2.703 1 98.81 120 ILE B N 1
ATOM 1950 C CA . ILE B 1 120 ? 10.695 -11.484 1.907 1 98.81 120 ILE B CA 1
ATOM 1951 C C . ILE B 1 120 ? 10.961 -10.125 2.555 1 98.81 120 ILE B C 1
ATOM 1953 O O . ILE B 1 120 ? 10.023 -9.398 2.885 1 98.81 120 ILE B O 1
ATOM 1957 N N . ALA B 1 121 ? 12.195 -9.82 2.756 1 98.88 121 ALA B N 1
ATOM 1958 C CA . ALA B 1 121 ? 12.609 -8.461 3.098 1 98.88 121 ALA B CA 1
ATOM 1959 C C . ALA B 1 121 ? 12.906 -7.645 1.844 1 98.88 121 ALA B C 1
ATOM 1961 O O . ALA B 1 121 ? 13.719 -8.047 1.012 1 98.88 121 ALA B O 1
ATOM 1962 N N . LEU B 1 122 ? 12.328 -6.477 1.742 1 98.62 122 LEU B N 1
ATOM 1963 C CA . LEU B 1 122 ? 12.492 -5.613 0.581 1 98.62 122 LEU B CA 1
ATOM 1964 C C . LEU B 1 122 ? 13.406 -4.434 0.908 1 98.62 122 LEU B C 1
ATOM 1966 O O . LEU B 1 122 ? 13.406 -3.939 2.037 1 98.62 122 LEU B O 1
ATOM 1970 N N . THR B 1 123 ? 14.117 -4.078 -0.081 1 98.75 123 THR B N 1
ATOM 1971 C CA . THR B 1 123 ? 14.852 -2.816 -0.064 1 98.75 123 THR B CA 1
ATOM 1972 C C . THR B 1 123 ? 14.383 -1.904 -1.194 1 98.75 123 THR B C 1
ATOM 1974 O O . THR B 1 123 ? 14.211 -2.352 -2.33 1 98.75 123 THR B O 1
ATOM 1977 N N . ALA B 1 124 ? 14.133 -0.667 -0.86 1 98.75 124 ALA B N 1
ATOM 1978 C CA . ALA B 1 124 ? 13.734 0.345 -1.834 1 98.75 124 ALA B CA 1
ATOM 1979 C C . ALA B 1 124 ? 14.594 1.602 -1.7 1 98.75 124 ALA B C 1
ATOM 1981 O O . ALA B 1 124 ? 14.734 2.148 -0.605 1 98.75 124 ALA B O 1
ATOM 1982 N N . THR B 1 125 ? 15.141 2.041 -2.814 1 98.69 125 THR B N 1
ATOM 1983 C CA . THR B 1 125 ? 15.961 3.244 -2.785 1 98.69 125 THR B CA 1
ATOM 1984 C C . THR B 1 125 ? 15.609 4.172 -3.945 1 98.69 125 THR B C 1
ATOM 1986 O O . THR B 1 125 ? 15.008 3.74 -4.93 1 98.69 125 THR B O 1
ATOM 1989 N N . THR B 1 126 ? 15.891 5.41 -3.822 1 98.31 126 THR B N 1
ATOM 1990 C CA . THR B 1 126 ? 15.977 6.41 -4.879 1 98.31 126 THR B CA 1
ATOM 1991 C C . THR B 1 126 ? 17.25 7.242 -4.742 1 98.31 126 THR B C 1
ATOM 1993 O O . THR B 1 126 ? 17.578 7.707 -3.652 1 98.31 126 THR B O 1
ATOM 1996 N N . GLY B 1 127 ? 18.062 7.336 -5.82 1 96.12 127 GLY B N 1
ATOM 1997 C CA . GLY B 1 127 ? 19.328 8.016 -5.719 1 96.12 127 GLY B CA 1
ATOM 1998 C C . GLY B 1 127 ? 20.25 7.426 -4.664 1 96.12 127 GLY B C 1
ATOM 1999 O O . GLY B 1 127 ? 20.969 8.156 -3.982 1 96.12 127 GLY B O 1
ATOM 2000 N N . GLY B 1 128 ? 20.047 6.18 -4.441 1 96.62 128 GLY B N 1
ATOM 2001 C CA . GLY B 1 128 ? 20.906 5.484 -3.494 1 96.62 128 GLY B CA 1
ATOM 2002 C C . GLY B 1 128 ? 20.438 5.598 -2.059 1 96.62 128 GLY B C 1
ATOM 2003 O O . GLY B 1 128 ? 21.016 4.988 -1.157 1 96.62 128 GLY B O 1
ATOM 2004 N N . LYS B 1 129 ? 19.422 6.363 -1.826 1 97.5 129 LYS B N 1
ATOM 2005 C CA . LYS B 1 129 ? 18.906 6.57 -0.475 1 97.5 129 LYS B CA 1
ATOM 2006 C C . LYS B 1 129 ? 17.703 5.676 -0.198 1 97.5 129 LYS B C 1
ATOM 2008 O O . LYS B 1 129 ? 16.797 5.582 -1.018 1 97.5 129 LYS B O 1
ATOM 2013 N N . LYS B 1 130 ? 17.719 5.066 0.991 1 98.5 130 LYS B N 1
ATOM 2014 C CA . LYS B 1 130 ? 16.625 4.184 1.381 1 98.5 130 LYS B CA 1
ATOM 2015 C C . LYS B 1 130 ? 15.352 4.977 1.645 1 98.5 130 LYS B C 1
ATOM 2017 O O . LYS B 1 130 ? 15.383 6.023 2.291 1 98.5 130 LYS B O 1
ATOM 2022 N N . ILE B 1 131 ? 14.25 4.426 1.19 1 98.19 131 ILE B N 1
ATOM 2023 C CA . ILE B 1 131 ? 12.992 5.129 1.396 1 98.19 131 ILE B CA 1
ATOM 2024 C C . ILE B 1 131 ? 12.062 4.281 2.258 1 98.19 131 ILE B C 1
ATOM 2026 O O . ILE B 1 131 ? 11.031 4.766 2.729 1 98.19 131 ILE B O 1
ATOM 2030 N N . PHE B 1 132 ? 12.367 2.969 2.412 1 98.38 132 PHE B N 1
ATOM 2031 C CA . PHE B 1 132 ? 11.625 2.078 3.295 1 98.38 132 PHE B CA 1
ATOM 2032 C C . PHE B 1 132 ? 12.5 1.6 4.445 1 98.38 132 PHE B C 1
ATOM 2034 O O . PHE B 1 132 ? 13.703 1.416 4.277 1 98.38 132 PHE B O 1
ATOM 2041 N N . GLY B 1 133 ? 11.898 1.431 5.539 1 97.75 133 GLY B N 1
ATOM 2042 C CA . GLY B 1 133 ? 12.414 0.628 6.637 1 97.75 133 GLY B CA 1
ATOM 2043 C C . GLY B 1 133 ? 11.555 -0.582 6.949 1 97.75 133 GLY B C 1
ATOM 2044 O O . GLY B 1 133 ? 10.336 -0.552 6.754 1 97.75 133 GLY B O 1
ATOM 2045 N N . ARG B 1 134 ? 12.211 -1.659 7.379 1 96.31 134 ARG B N 1
ATOM 2046 C CA . ARG B 1 134 ? 11.523 -2.877 7.801 1 96.31 134 ARG B CA 1
ATOM 2047 C C . ARG B 1 134 ? 10.438 -3.264 6.809 1 96.31 134 ARG B C 1
ATOM 2049 O O . ARG B 1 134 ? 9.297 -3.529 7.199 1 96.31 134 ARG B O 1
ATOM 2056 N N . ALA B 1 135 ? 10.711 -3.184 5.527 1 98.75 135 ALA B N 1
ATOM 2057 C CA . ALA B 1 135 ? 9.766 -3.586 4.492 1 98.75 135 ALA B CA 1
ATOM 2058 C C . ALA B 1 135 ? 9.727 -5.105 4.344 1 98.75 135 ALA B C 1
ATOM 2060 O O . ALA B 1 135 ? 10.711 -5.715 3.91 1 98.75 135 ALA B O 1
ATOM 2061 N N . ILE B 1 136 ? 8.547 -5.73 4.691 1 98.88 136 ILE B N 1
ATOM 2062 C CA . ILE B 1 136 ? 8.438 -7.188 4.746 1 98.88 136 ILE B CA 1
ATOM 2063 C C . ILE B 1 136 ? 7.133 -7.633 4.098 1 98.88 136 ILE B C 1
ATOM 2065 O O . ILE B 1 136 ? 6.07 -7.066 4.367 1 98.88 136 ILE B O 1
ATOM 2069 N N . ALA B 1 137 ? 7.258 -8.641 3.271 1 98.5 137 ALA B N 1
ATOM 2070 C CA . ALA B 1 137 ? 6.082 -9.242 2.652 1 98.5 137 ALA B CA 1
ATOM 2071 C C . ALA B 1 137 ? 6.07 -10.758 2.859 1 98.5 137 ALA B C 1
ATOM 2073 O O . ALA B 1 137 ? 7.121 -11.398 2.834 1 98.5 137 ALA B O 1
ATOM 2074 N N . SER B 1 138 ? 4.918 -11.305 3.057 1 98.5 138 SER B N 1
ATOM 2075 C CA . SER B 1 138 ? 4.719 -12.75 3.086 1 98.5 138 SER B CA 1
ATOM 2076 C C . SER B 1 138 ? 3.842 -13.211 1.926 1 98.5 138 SER B C 1
ATOM 2078 O O . SER B 1 138 ? 2.928 -12.492 1.51 1 98.5 138 SER B O 1
ATOM 2080 N N . ALA B 1 139 ? 4.102 -14.406 1.459 1 98 139 ALA B N 1
ATOM 2081 C CA . ALA B 1 139 ? 3.332 -14.945 0.342 1 98 139 ALA B CA 1
ATOM 2082 C C . ALA B 1 139 ? 3.236 -16.469 0.426 1 98 139 ALA B C 1
ATOM 2084 O O . ALA B 1 139 ? 4.129 -17.125 0.967 1 98 139 ALA B O 1
ATOM 2085 N N . LYS B 1 140 ? 2.164 -16.969 -0.087 1 96.94 140 LYS B N 1
ATOM 2086 C CA . LYS B 1 140 ? 2.018 -18.406 -0.288 1 96.94 140 LYS B CA 1
ATOM 2087 C C . LYS B 1 140 ? 2.57 -18.828 -1.646 1 96.94 140 LYS B C 1
ATOM 2089 O O . LYS B 1 140 ? 2.359 -18.141 -2.648 1 96.94 140 LYS B O 1
ATOM 2094 N N . LEU B 1 141 ? 3.248 -19.906 -1.651 1 96.88 141 LEU B N 1
ATOM 2095 C CA . LEU B 1 141 ? 3.816 -20.422 -2.891 1 96.88 141 LEU B CA 1
ATOM 2096 C C . LEU B 1 141 ? 3.127 -21.719 -3.309 1 96.88 141 LEU B C 1
ATOM 2098 O O . LEU B 1 141 ? 2.232 -22.203 -2.611 1 96.88 141 LEU B O 1
ATOM 2102 N N . ALA B 1 142 ? 3.48 -22.234 -4.523 1 94.31 142 ALA B N 1
ATOM 2103 C CA . ALA B 1 142 ? 2.898 -23.453 -5.062 1 94.31 142 ALA B CA 1
ATOM 2104 C C . ALA B 1 142 ? 3.455 -24.688 -4.355 1 94.31 142 ALA B C 1
ATOM 2106 O O . ALA B 1 142 ? 4.598 -24.688 -3.895 1 94.31 142 ALA B O 1
#

Radius of gyration: 18.32 Å; Cα contacts (8 Å, |Δi|>4): 654; chains: 2; bounding box: 42×53×43 Å

Foldseek 3Di:
DDFAALVVDDAFDKDDKDKDFDALVNQVVVCVVVVVVPCLQRPQVVVVVVPHRGRWHDPVVVQVVQLVSVCVVRVHNVFWDDKDWDFDDTHHFDNPVRTWMKMKMWGWHDADPVQSKTKIFMFIDTPRHTGIDRIMIMGHGD/DDFAALVVDDAFDKDDKDKDFDALVNQVVVCVVVVVVPCLQRPQVVVVVVPHRGRWHDPVVVQVVQLVSVCVVRVHNVFWDDKDWDFDDTHHFDNPVRTWMKMKMWGWHDADPVQSKTKIFMFIDTPRHTGIDRIMIMGHGD

Nearest PDB structures (foldseek):
  4rlj-assembly1_B  TM=9.878E-01  e=5.174E-26  Mycobacterium tuberculosis H37Rv
  4rv2-assembly1_B-2  TM=9.923E-01  e=1.119E-23  Mycolicibacterium smegmatis MC2 155
  5i7n-assembly1_A-2  TM=9.769E-01  e=1.134E-16  Mycobacteroides abscessus
  4v12-assembly1_A-2  TM=9.816E-01  e=3.868E-16  Mycolicibacterium smegmatis
  4w78-assembly1_F  TM=8.895E-01  e=9.979E-09  Mycobacterium tuberculosis SUMu008

Organism: NCBI:txid185642